Protein AF-A0A6N6QB51-F1 (afdb_monomer_lite)

Secondary structure (DSSP, 8-state):
--------------------SHHHHHHHHHHHHHHHHH-SSHHHHHHHHHHHHHHTT-S-EEEEE--S--S--SEEEEEEE-S-HHHHHHHHHHHHHHTTTS-EEEEEEE---SS--HHHHHTT-TTEEEEEESS---HHHHHHHHHHH--SSEEEEEETTEEE----HHHHHHHHHH-TT--EEEEEEEETTEEEEEEEEEEEEEEEHHHHHHHH-S-SSSSPPP--TT---SS--TTHHHHHHHHHH-GGGEEEEEEEE-SSTTEEEEESSTTT-EEEEEETTHHHHHHS-TTSEETTEEHHHHHHHHHHHHHHHHHT----PPPSS---TTS--

Radius of gyration: 21.87 Å; chains: 1; bounding box: 54×84×66 Å

Foldseek 3Di:
DDDDDDDDDPDDPPPDDDPDDPVLVVVLVVVLVVLVVPDPDPQSSVQSSLLVCLLVVSQAKDWPADQPDPDQWQEEEAEEDEDPVLLLQQALLLCCVQCVVGRYAYEYEYQAYPDDPCVVVNPNDSRYTYMYGPHGPDDLSSVSSRLSPRRHQKYKQAYSQKHFDHACPVVVVVVCVVDVLAFKEAAAQDFQVTDQRLAHDSRTIIGSSVSLCVQQNDDQQADDAPPPPPGDDDPDRSNRSNSSSSCVRPVNHYHYWYWADDQLQRKIWTAPDPDDGTGMIGLPCPVVLVVDDQCDDDPNHGSVVNVVSNVVQSVCVVVVNDDNPGDPDDPCPPPDD

Sequence (337 aa):
MMCQGQRRLVGFVALSQPRPMRFRSLVSALLRKATILVSRDPSTRYDLWRYVRCRFDLVEGTWLQKADDTRRPGFSFLVAHKDCIEFLELCIQSICRHAAGLDYEIIVVDDGSQSPDLARIAKLSPRLSLHRFDAGAGHPNALQWLYCRARAPYVVIMDQDAVLLDGHWDHFLAEFHRHPELLLIGVRDQCRLRNSPQMLHPSFILANKARCDAVLRPPFFFGAKPKAAIYRFEPEEAYYAFFCKALAHHPGSIRYLEQYQTNYGFGTVAYLDRPEQPVIYHQWYSGRVHALGDDDTIERFRVGDLRGATERFLKDQREGAVDLSPRTTAPDIRRQS

Structure (mmCIF, N/CA/C/O backbone):
data_AF-A0A6N6QB51-F1
#
_entry.id   AF-A0A6N6QB51-F1
#
loop_
_atom_site.group_PDB
_atom_site.id
_atom_site.type_symbol
_atom_site.label_atom_id
_atom_site.label_alt_id
_atom_site.label_comp_id
_atom_site.label_asym_id
_atom_site.label_entity_id
_atom_site.label_seq_id
_atom_site.pdbx_PDB_ins_code
_atom_site.Cartn_x
_atom_site.Cartn_y
_atom_site.Cartn_z
_atom_site.occupancy
_atom_site.B_iso_or_equiv
_atom_site.auth_seq_id
_atom_site.auth_comp_id
_atom_site.auth_asym_id
_atom_site.auth_atom_id
_atom_site.pdbx_PDB_model_num
ATOM 1 N N . MET A 1 1 ? -14.434 -48.235 44.701 1.00 39.19 1 MET A N 1
ATOM 2 C CA . MET A 1 1 ? -13.239 -48.775 44.025 1.00 39.19 1 MET A CA 1
ATOM 3 C C . MET A 1 1 ? -12.829 -47.758 42.968 1.00 39.19 1 MET A C 1
ATOM 5 O O . MET A 1 1 ? -13.564 -47.546 42.015 1.00 39.19 1 MET A O 1
ATOM 9 N N . MET A 1 2 ? -11.770 -47.000 43.260 1.00 31.58 2 MET A N 1
ATOM 10 C CA . MET A 1 2 ? -11.192 -45.953 42.409 1.00 31.58 2 MET A CA 1
ATOM 11 C C . MET A 1 2 ? -10.336 -46.566 41.291 1.00 31.58 2 MET A C 1
ATOM 13 O O . MET A 1 2 ? -9.643 -47.540 41.558 1.00 31.58 2 MET A O 1
ATOM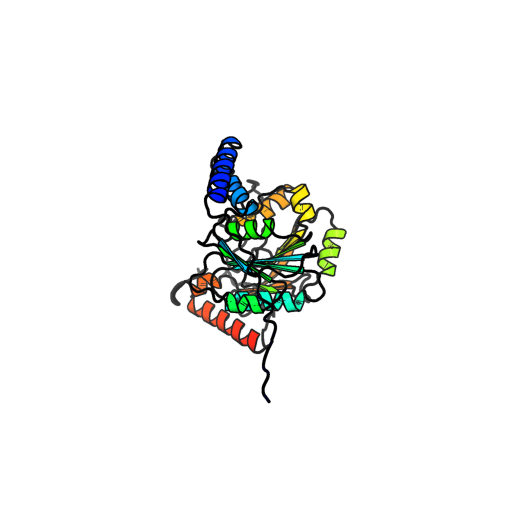 17 N N . CYS A 1 3 ? -10.334 -45.950 40.104 1.00 27.41 3 CYS A N 1
ATOM 18 C CA . CYS A 1 3 ? -9.201 -45.889 39.157 1.00 27.41 3 CYS A CA 1
ATOM 19 C C . CYS A 1 3 ? -9.590 -44.913 38.022 1.00 27.41 3 CYS A C 1
ATOM 21 O O . CYS A 1 3 ? -10.388 -45.253 37.159 1.00 27.41 3 CYS A O 1
ATOM 23 N N . GLN A 1 4 ? -9.383 -43.600 38.156 1.00 29.84 4 GLN A N 1
ATOM 24 C CA . GLN A 1 4 ? -8.205 -42.836 37.706 1.00 29.84 4 GLN A CA 1
ATOM 25 C C . GLN A 1 4 ? -7.578 -43.256 36.361 1.00 29.84 4 GLN A C 1
ATOM 27 O O . GLN A 1 4 ? -6.959 -44.306 36.260 1.00 29.84 4 GLN A O 1
ATOM 32 N N . GLY A 1 5 ? -7.602 -42.307 35.413 1.00 26.95 5 GLY A N 1
ATOM 33 C CA . GLY A 1 5 ? -6.400 -41.894 34.679 1.00 26.95 5 GLY A CA 1
ATOM 34 C C . GLY A 1 5 ? -6.255 -42.365 33.231 1.00 26.95 5 GLY A C 1
ATOM 35 O O . GLY A 1 5 ? -5.780 -43.460 32.985 1.00 26.95 5 GLY A O 1
ATOM 36 N N . GLN A 1 6 ? -6.523 -41.473 32.269 1.00 29.94 6 GLN A N 1
ATOM 37 C CA . GLN A 1 6 ? -5.478 -40.844 31.437 1.00 29.94 6 GLN A CA 1
ATOM 38 C C . GLN A 1 6 ? -6.114 -39.965 30.347 1.00 29.94 6 GLN A C 1
ATOM 40 O O . GLN A 1 6 ? -6.535 -40.426 29.289 1.00 29.94 6 GLN A O 1
ATOM 45 N N . ARG A 1 7 ? -6.136 -38.650 30.598 1.00 32.09 7 ARG A N 1
ATOM 46 C CA . ARG A 1 7 ? -6.236 -37.639 29.540 1.00 32.09 7 ARG A CA 1
ATOM 47 C C . ARG A 1 7 ? -4.896 -37.630 28.806 1.00 32.09 7 ARG A C 1
ATOM 49 O O . ARG A 1 7 ? -3.885 -37.267 29.404 1.00 32.09 7 ARG A O 1
ATOM 56 N N . ARG A 1 8 ? -4.867 -38.020 27.531 1.00 29.58 8 ARG A N 1
ATOM 57 C CA . ARG A 1 8 ? -3.704 -37.759 26.673 1.00 29.58 8 ARG A CA 1
ATOM 58 C C . ARG A 1 8 ? -3.666 -36.262 26.372 1.00 29.58 8 ARG A C 1
ATOM 60 O O . ARG A 1 8 ? -4.461 -35.770 25.577 1.00 29.58 8 ARG A O 1
ATOM 67 N N . LEU A 1 9 ? -2.751 -35.550 27.032 1.00 28.31 9 LEU A N 1
ATOM 68 C CA . LEU A 1 9 ? -2.256 -34.268 26.545 1.00 28.31 9 LEU A CA 1
ATOM 69 C C . LEU A 1 9 ? -1.673 -34.505 25.149 1.00 28.31 9 LEU A C 1
ATOM 71 O O . LEU A 1 9 ? -0.682 -35.220 25.001 1.00 28.31 9 LEU A O 1
ATOM 75 N N . VAL A 1 10 ? -2.282 -33.906 24.130 1.00 31.91 10 VAL A N 1
ATOM 76 C CA . VAL A 1 10 ? -1.622 -33.717 22.840 1.00 31.91 10 VAL A CA 1
ATOM 77 C C . VAL A 1 10 ? -0.582 -32.628 23.076 1.00 31.91 10 VAL A C 1
ATOM 79 O O . VAL A 1 10 ? -0.909 -31.451 23.203 1.00 31.91 10 VAL A O 1
ATOM 82 N N . GLY A 1 11 ? 0.664 -33.055 23.269 1.00 24.80 11 GLY A N 1
ATOM 83 C CA . GLY A 1 11 ? 1.793 -32.159 23.444 1.00 24.80 11 GLY A CA 1
ATOM 84 C C . GLY A 1 11 ? 1.964 -31.288 22.206 1.00 24.80 11 GLY A C 1
ATOM 85 O O . GLY A 1 11 ? 2.101 -31.799 21.095 1.00 24.80 11 GLY A O 1
ATOM 86 N N . PHE A 1 12 ? 1.984 -29.974 22.414 1.00 26.98 12 PHE A N 1
ATOM 87 C CA . PHE A 1 12 ? 2.598 -29.042 21.481 1.00 26.98 12 PHE A CA 1
ATOM 88 C C . PHE A 1 12 ? 4.042 -29.494 21.257 1.00 26.98 12 PHE A C 1
ATOM 90 O O . PHE A 1 12 ? 4.901 -29.328 22.124 1.00 26.98 12 PHE A O 1
ATOM 97 N N . VAL A 1 13 ? 4.320 -30.077 20.092 1.00 27.06 13 VAL A N 1
ATOM 98 C CA . VAL A 1 13 ? 5.692 -30.191 19.605 1.00 27.06 13 VAL A CA 1
ATOM 99 C C . VAL A 1 13 ? 6.095 -28.781 19.197 1.00 27.06 13 VAL A C 1
ATOM 101 O O . VAL A 1 13 ? 5.842 -28.339 18.078 1.00 27.06 13 VAL A O 1
ATOM 104 N N . ALA A 1 14 ? 6.691 -28.049 20.136 1.00 29.56 14 ALA A N 1
ATOM 105 C CA . ALA A 1 14 ? 7.518 -26.906 19.804 1.00 29.56 14 ALA A CA 1
ATOM 106 C C . ALA A 1 14 ? 8.639 -27.429 18.899 1.00 29.56 14 ALA A C 1
ATOM 108 O O . ALA A 1 14 ? 9.598 -28.043 19.367 1.00 29.56 14 ALA A O 1
ATOM 109 N N . LEU A 1 15 ? 8.487 -27.246 17.585 1.00 30.89 15 LEU A N 1
ATOM 110 C CA . LEU A 1 15 ? 9.568 -27.468 16.639 1.00 30.89 15 LEU A CA 1
ATOM 111 C C . LEU A 1 15 ? 10.680 -26.480 16.986 1.00 30.89 15 LEU A C 1
ATOM 113 O O . LEU A 1 15 ? 10.630 -25.296 16.661 1.00 30.89 15 LEU A O 1
ATOM 117 N N . SER A 1 16 ? 11.685 -26.992 17.683 1.00 35.75 16 SER A N 1
ATOM 118 C CA . SER A 1 16 ? 12.950 -26.328 17.931 1.00 35.75 16 SER A CA 1
ATOM 119 C C . SER A 1 16 ? 13.573 -25.892 16.604 1.00 35.75 16 SER A C 1
ATOM 121 O O . SER A 1 16 ? 14.015 -26.726 15.813 1.00 35.75 16 SER A O 1
ATOM 123 N N . GLN A 1 17 ? 13.666 -24.587 16.370 1.00 42.22 17 GLN A N 1
ATOM 124 C CA . GLN A 1 17 ? 14.611 -24.031 15.407 1.00 42.22 17 GLN A CA 1
ATOM 125 C C . GLN A 1 17 ? 15.452 -22.960 16.097 1.00 42.22 17 GLN A C 1
ATOM 127 O O . GLN A 1 17 ? 15.042 -21.803 16.169 1.00 42.22 17 GLN A O 1
ATOM 132 N N . PRO A 1 18 ? 16.676 -23.303 16.522 1.00 41.62 18 PRO A N 1
ATOM 133 C CA . PRO A 1 18 ? 17.746 -22.334 16.572 1.00 41.62 18 PRO A CA 1
ATOM 134 C C . PRO A 1 18 ? 18.814 -22.729 15.544 1.00 41.62 18 PRO A C 1
ATOM 136 O O . PRO A 1 18 ? 19.582 -23.666 15.744 1.00 41.62 18 PRO A O 1
A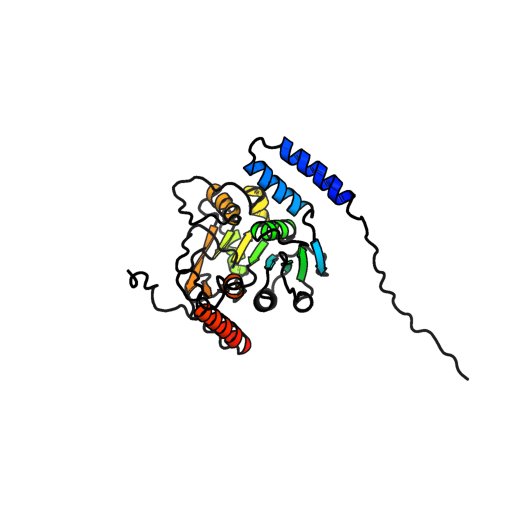TOM 139 N N . ARG A 1 19 ? 18.923 -21.972 14.447 1.00 45.16 19 ARG A N 1
ATOM 140 C CA . ARG A 1 19 ? 20.221 -21.772 13.781 1.00 45.16 19 ARG A CA 1
ATOM 141 C C . ARG A 1 19 ? 20.680 -20.354 14.128 1.00 45.16 19 ARG A C 1
ATOM 143 O O . ARG A 1 19 ? 20.243 -19.401 13.485 1.00 45.16 19 ARG A O 1
ATOM 150 N N . PRO A 1 20 ? 21.475 -20.182 15.197 1.00 51.19 20 PRO A N 1
ATOM 151 C CA . PRO A 1 20 ? 21.549 -18.919 15.914 1.00 51.19 20 PRO A CA 1
ATOM 152 C C . PRO A 1 20 ? 22.601 -18.022 15.260 1.00 51.19 20 PRO A C 1
ATOM 154 O O . PRO A 1 20 ? 23.754 -18.421 15.178 1.00 51.19 20 PRO A O 1
ATOM 157 N N . MET A 1 21 ? 22.217 -16.832 14.787 1.00 49.72 21 MET A N 1
ATOM 158 C CA . MET A 1 21 ? 23.061 -15.668 14.424 1.00 49.72 21 MET A CA 1
ATOM 159 C C . MET A 1 21 ? 24.288 -15.851 13.493 1.00 49.72 21 MET A C 1
ATOM 161 O O . MET A 1 21 ? 24.387 -15.137 12.498 1.00 49.72 21 MET A O 1
ATOM 165 N N . ARG A 1 22 ? 25.214 -16.784 13.753 1.00 54.19 22 ARG A N 1
ATOM 166 C CA . ARG A 1 22 ? 26.486 -16.992 13.032 1.00 54.19 22 ARG A CA 1
ATOM 167 C C . ARG A 1 22 ? 26.321 -17.337 11.547 1.00 54.19 22 ARG A C 1
ATOM 169 O O . ARG A 1 22 ? 27.154 -16.949 10.738 1.00 54.19 22 ARG A O 1
ATOM 176 N N . PHE A 1 23 ? 25.255 -18.046 11.166 1.00 56.03 23 PHE A N 1
ATOM 177 C CA . PHE A 1 23 ? 25.000 -18.372 9.755 1.00 56.03 23 PHE A CA 1
ATOM 178 C C . PHE A 1 23 ? 24.479 -17.158 8.974 1.00 56.03 23 PHE A C 1
ATOM 180 O O . PHE A 1 23 ? 24.976 -16.857 7.891 1.00 56.03 23 PHE A O 1
ATOM 187 N N . ARG A 1 24 ? 23.528 -16.410 9.555 1.00 63.66 24 ARG A N 1
ATOM 188 C CA . ARG A 1 24 ? 23.016 -15.161 8.970 1.00 63.66 24 ARG A CA 1
ATOM 189 C C . ARG A 1 24 ? 24.119 -14.113 8.848 1.00 63.66 24 ARG A C 1
ATOM 191 O O . ARG A 1 24 ? 24.207 -13.466 7.810 1.00 63.66 24 ARG A O 1
ATOM 198 N N . SER A 1 25 ? 24.993 -13.985 9.848 1.00 66.31 25 SER A N 1
ATOM 199 C CA . SER A 1 25 ? 26.114 -13.039 9.799 1.00 66.31 25 SER A CA 1
ATOM 200 C C . SER A 1 25 ? 27.168 -13.420 8.753 1.00 66.31 25 SER A C 1
ATOM 202 O O . SER A 1 25 ? 27.648 -12.540 8.040 1.00 66.31 25 SER A O 1
ATOM 204 N N . LEU A 1 26 ? 27.474 -14.712 8.580 1.00 66.88 26 LEU A N 1
ATOM 205 C CA . LEU A 1 26 ? 28.398 -15.187 7.544 1.00 66.88 26 LEU A CA 1
ATOM 206 C C . LEU A 1 26 ? 27.835 -14.976 6.128 1.00 66.88 26 LEU A C 1
ATOM 208 O O . LEU A 1 26 ? 28.526 -14.432 5.267 1.00 66.88 26 LEU A O 1
ATOM 212 N N . VAL A 1 27 ? 26.572 -15.352 5.895 1.00 71.12 27 VAL A N 1
ATOM 213 C CA . VAL A 1 27 ? 25.876 -15.130 4.614 1.00 71.12 27 VAL A CA 1
ATOM 214 C C . VAL A 1 27 ? 25.767 -13.634 4.315 1.00 71.12 27 VAL A C 1
ATOM 216 O O . VAL A 1 27 ? 26.070 -13.204 3.205 1.00 71.12 27 VAL A O 1
ATOM 219 N N . SER A 1 28 ? 25.429 -12.826 5.321 1.00 73.62 28 SER A N 1
ATOM 220 C CA . SER A 1 28 ? 25.412 -11.363 5.235 1.00 73.62 28 SER A CA 1
ATOM 221 C C . SER A 1 28 ? 26.779 -10.802 4.836 1.00 73.62 28 SER A C 1
ATOM 223 O O . SER A 1 28 ? 26.869 -10.031 3.881 1.00 73.62 28 SER A O 1
ATOM 225 N N . ALA A 1 29 ? 27.867 -11.242 5.476 1.00 70.75 29 ALA A N 1
ATOM 226 C CA . ALA A 1 29 ? 29.221 -10.794 5.153 1.00 70.75 29 ALA A CA 1
ATOM 227 C C . ALA A 1 29 ? 29.656 -11.185 3.729 1.00 70.75 29 ALA A C 1
ATOM 229 O O . ALA A 1 29 ? 30.234 -10.361 3.015 1.00 70.75 29 ALA A O 1
ATOM 230 N N . LEU A 1 30 ? 29.359 -12.416 3.297 1.00 72.62 30 LEU A N 1
ATOM 231 C CA . LEU A 1 30 ? 29.666 -12.899 1.947 1.00 72.62 30 LEU A CA 1
ATOM 232 C C . LEU A 1 30 ? 28.884 -12.128 0.880 1.00 72.62 30 LEU A C 1
ATOM 234 O O . LEU A 1 30 ? 29.471 -11.645 -0.088 1.00 72.62 30 LEU A O 1
ATOM 238 N N . LEU A 1 31 ? 27.579 -11.944 1.081 1.00 75.31 31 LEU A N 1
ATOM 239 C CA . LEU A 1 31 ? 26.732 -11.221 0.137 1.00 75.31 31 LEU A CA 1
ATOM 240 C C . LEU A 1 31 ? 27.051 -9.720 0.103 1.00 75.31 31 LEU A C 1
ATOM 242 O O . LEU A 1 31 ? 26.999 -9.106 -0.964 1.00 75.31 31 LEU A O 1
ATOM 246 N N . ARG A 1 32 ? 27.463 -9.126 1.231 1.00 71.19 32 ARG A N 1
ATOM 247 C CA . ARG A 1 32 ? 27.949 -7.739 1.273 1.00 71.19 32 ARG A CA 1
ATOM 248 C C . ARG A 1 32 ? 29.226 -7.580 0.454 1.00 71.19 32 ARG A C 1
ATOM 250 O O . ARG A 1 32 ? 29.324 -6.645 -0.338 1.00 71.19 32 ARG A O 1
ATOM 257 N N . LYS A 1 33 ? 30.176 -8.515 0.587 1.00 66.81 33 LYS A N 1
ATOM 258 C CA . LYS A 1 33 ? 31.393 -8.547 -0.242 1.00 66.81 33 LYS A CA 1
ATOM 259 C C . LYS A 1 33 ? 31.058 -8.708 -1.727 1.00 66.81 33 LYS A C 1
ATOM 261 O O . LYS A 1 33 ? 31.572 -7.943 -2.535 1.00 66.81 33 LYS A O 1
ATOM 266 N N . ALA A 1 34 ? 30.155 -9.624 -2.081 1.00 66.62 34 ALA A N 1
ATOM 267 C CA . ALA A 1 34 ? 29.705 -9.801 -3.464 1.00 66.62 34 ALA A CA 1
ATOM 268 C C . ALA A 1 34 ? 29.069 -8.518 -4.032 1.00 66.62 34 ALA A C 1
ATOM 270 O O . ALA A 1 34 ? 29.383 -8.110 -5.144 1.00 66.62 34 ALA A O 1
ATOM 271 N N . THR A 1 35 ? 28.253 -7.820 -3.240 1.00 68.62 35 THR A N 1
ATOM 272 C CA . THR A 1 35 ? 27.619 -6.552 -3.640 1.00 68.62 35 THR A CA 1
ATOM 273 C C . THR A 1 35 ? 28.648 -5.461 -3.962 1.00 68.62 35 THR A C 1
ATOM 275 O O . THR A 1 35 ? 28.497 -4.732 -4.942 1.00 68.62 35 THR A O 1
ATOM 278 N N . ILE A 1 36 ? 29.724 -5.368 -3.171 1.00 63.59 36 ILE A N 1
ATOM 279 C CA . ILE A 1 36 ? 30.826 -4.417 -3.400 1.00 63.59 36 ILE A CA 1
ATOM 280 C C . ILE A 1 36 ? 31.561 -4.720 -4.714 1.00 63.59 36 ILE A C 1
ATOM 282 O O . ILE A 1 36 ? 31.977 -3.790 -5.405 1.00 63.59 36 ILE A O 1
ATOM 286 N N . LEU A 1 37 ? 31.705 -6.002 -5.064 1.00 60.75 37 LEU A N 1
ATOM 287 C CA . LEU A 1 37 ? 32.401 -6.446 -6.275 1.00 60.75 37 LEU A CA 1
ATOM 288 C C . LEU A 1 37 ? 31.591 -6.201 -7.562 1.00 60.75 37 LEU A C 1
ATOM 290 O O . LEU A 1 37 ? 32.188 -6.009 -8.617 1.00 60.75 37 LEU A O 1
ATOM 294 N N . VAL A 1 38 ? 30.255 -6.183 -7.485 1.00 65.00 38 VAL A N 1
ATOM 295 C CA . VAL A 1 38 ? 29.357 -6.137 -8.661 1.00 65.00 38 VAL A CA 1
ATOM 296 C C . VAL A 1 38 ? 29.145 -4.726 -9.233 1.00 65.00 38 VAL A C 1
ATOM 298 O O . VAL A 1 38 ? 28.847 -4.592 -10.416 1.00 65.00 38 VAL A O 1
ATOM 301 N N . SER A 1 39 ? 29.322 -3.659 -8.450 1.00 67.50 39 SER A N 1
ATOM 302 C CA . SER A 1 39 ? 29.214 -2.277 -8.951 1.00 67.50 39 SER A CA 1
ATOM 303 C C . SER A 1 39 ? 30.385 -1.426 -8.474 1.00 67.50 39 SER A C 1
ATOM 305 O O . SER A 1 39 ? 30.924 -1.677 -7.402 1.00 67.50 39 SER A O 1
ATOM 307 N N . ARG A 1 40 ? 30.800 -0.417 -9.252 1.00 67.06 40 ARG A N 1
ATOM 308 C CA . ARG A 1 40 ? 31.787 0.598 -8.827 1.00 67.06 40 ARG A CA 1
ATOM 309 C C . ARG A 1 40 ? 31.138 1.862 -8.258 1.00 67.06 40 ARG A C 1
ATOM 311 O O . ARG A 1 40 ? 31.803 2.588 -7.527 1.00 67.06 40 ARG A O 1
ATOM 318 N N . ASP A 1 41 ? 29.854 2.077 -8.537 1.00 74.75 41 ASP A N 1
ATOM 319 C CA . ASP A 1 41 ? 29.091 3.232 -8.066 1.00 74.75 41 ASP A CA 1
ATOM 320 C C . ASP A 1 41 ? 28.561 3.015 -6.627 1.00 74.75 41 ASP A C 1
ATOM 322 O O . ASP A 1 41 ? 27.865 2.021 -6.377 1.00 74.75 41 ASP A O 1
ATOM 326 N N . PRO A 1 42 ? 28.861 3.911 -5.665 1.00 72.06 42 PRO A N 1
ATOM 327 C CA . PRO A 1 42 ? 28.426 3.771 -4.275 1.00 72.06 42 PRO A CA 1
ATOM 328 C C . PRO A 1 42 ? 26.906 3.703 -4.082 1.00 72.06 42 PRO A C 1
ATOM 330 O O . PRO A 1 42 ? 26.448 2.926 -3.242 1.00 72.06 42 PRO A O 1
ATOM 333 N N . SER A 1 43 ? 26.127 4.467 -4.855 1.00 71.75 43 SER A N 1
ATOM 334 C CA . SER A 1 43 ? 24.663 4.501 -4.709 1.00 71.75 43 SER A CA 1
ATOM 335 C C . SER A 1 43 ? 24.031 3.173 -5.135 1.00 71.75 43 SER A C 1
ATOM 337 O O . SER A 1 43 ? 23.291 2.543 -4.379 1.00 71.75 43 SER A O 1
ATOM 339 N N . THR A 1 44 ? 24.474 2.647 -6.277 1.00 76.56 44 THR A N 1
ATOM 340 C CA . THR A 1 44 ? 24.062 1.344 -6.802 1.00 76.56 44 THR A CA 1
ATOM 341 C C . THR A 1 44 ? 24.440 0.203 -5.852 1.00 76.56 44 THR A C 1
ATOM 343 O O . THR A 1 44 ? 23.656 -0.726 -5.651 1.00 76.56 44 THR A O 1
ATOM 346 N N . ARG A 1 45 ? 25.629 0.257 -5.227 1.00 78.19 45 ARG A N 1
ATOM 347 C CA . ARG A 1 45 ? 26.042 -0.729 -4.206 1.00 78.19 45 ARG A CA 1
ATOM 348 C C . ARG A 1 45 ? 25.109 -0.726 -3.001 1.00 78.19 45 ARG A C 1
ATOM 350 O O . ARG A 1 45 ? 24.783 -1.792 -2.481 1.00 78.19 45 ARG A O 1
ATOM 357 N N . TYR A 1 46 ? 24.719 0.457 -2.537 1.00 77.56 46 TYR A N 1
ATOM 358 C CA . TYR A 1 46 ? 23.857 0.606 -1.371 1.00 77.56 46 TYR A CA 1
ATOM 359 C C . TYR A 1 46 ? 22.462 0.021 -1.624 1.00 77.56 46 TYR A C 1
ATOM 361 O O . TYR A 1 46 ? 21.978 -0.784 -0.826 1.00 77.56 46 TYR A O 1
ATOM 369 N N . ASP A 1 47 ? 21.863 0.332 -2.772 1.00 80.69 47 ASP A N 1
ATOM 370 C CA . ASP A 1 47 ? 20.546 -0.189 -3.148 1.00 80.69 47 ASP A CA 1
ATOM 371 C C . ASP A 1 47 ? 20.561 -1.703 -3.383 1.00 80.69 47 ASP A C 1
ATOM 373 O O . ASP A 1 47 ? 19.670 -2.419 -2.915 1.00 80.69 47 ASP A O 1
ATOM 377 N N . LEU A 1 48 ? 21.612 -2.222 -4.029 1.00 81.19 48 LEU A N 1
ATOM 378 C CA . LEU A 1 48 ? 21.795 -3.663 -4.198 1.00 81.19 48 LEU A CA 1
ATOM 379 C C . LEU A 1 48 ? 21.956 -4.364 -2.841 1.00 81.19 48 LEU A C 1
ATOM 381 O O . LEU A 1 48 ? 21.380 -5.429 -2.625 1.00 81.19 48 LEU A O 1
ATOM 385 N N . TRP A 1 49 ? 22.673 -3.753 -1.895 1.00 82.38 49 TRP A N 1
ATOM 386 C CA . TRP A 1 49 ? 22.828 -4.305 -0.550 1.00 82.38 49 TRP A CA 1
ATOM 387 C C . TRP A 1 49 ? 21.491 -4.374 0.195 1.00 82.38 49 TRP A C 1
ATOM 389 O O . TRP A 1 49 ? 21.154 -5.412 0.768 1.00 82.38 49 TRP A O 1
ATOM 399 N N . ARG A 1 50 ? 20.691 -3.302 0.151 1.00 81.81 50 ARG A N 1
ATOM 400 C CA . ARG A 1 50 ? 19.340 -3.283 0.738 1.00 81.81 50 ARG A CA 1
ATOM 401 C C . ARG A 1 50 ? 18.448 -4.352 0.124 1.00 81.81 50 ARG A C 1
ATOM 403 O O . ARG A 1 50 ? 17.782 -5.093 0.849 1.00 81.81 50 ARG A O 1
ATOM 410 N N . TYR A 1 51 ? 18.484 -4.476 -1.200 1.00 83.44 51 TYR A N 1
ATOM 411 C CA . TYR A 1 51 ? 17.735 -5.494 -1.926 1.00 83.44 51 TYR A CA 1
ATOM 412 C C . TYR A 1 51 ? 18.105 -6.910 -1.486 1.00 83.44 51 TYR A C 1
ATOM 414 O O . TYR A 1 51 ? 17.229 -7.704 -1.143 1.00 83.44 51 TYR A O 1
ATOM 422 N N . VAL A 1 52 ? 19.403 -7.212 -1.437 1.00 84.62 52 VAL A N 1
ATOM 423 C CA . VAL A 1 52 ? 19.928 -8.500 -0.976 1.00 84.62 52 VAL A CA 1
ATOM 424 C C . VAL A 1 52 ? 19.465 -8.793 0.450 1.00 84.62 52 VAL A C 1
ATOM 426 O O . VAL A 1 52 ? 18.960 -9.886 0.709 1.00 84.62 52 VAL A O 1
ATOM 429 N N . ARG A 1 53 ? 19.553 -7.820 1.367 1.00 83.81 53 ARG A N 1
ATOM 430 C CA . ARG A 1 53 ? 19.071 -8.007 2.744 1.00 83.81 53 ARG A CA 1
ATOM 431 C C . ARG A 1 53 ? 17.590 -8.367 2.797 1.00 83.81 53 ARG A C 1
ATOM 433 O O . ARG A 1 53 ? 17.219 -9.307 3.497 1.00 83.81 53 ARG A O 1
ATOM 440 N N . CYS A 1 54 ? 16.762 -7.657 2.032 1.00 85.38 54 CYS A N 1
ATOM 441 C CA . CYS A 1 54 ? 15.326 -7.914 1.954 1.00 85.38 54 CYS A CA 1
ATOM 442 C C . CYS A 1 54 ? 15.030 -9.298 1.358 1.00 85.38 54 CYS A C 1
ATOM 444 O O . CYS A 1 54 ? 14.192 -10.032 1.885 1.00 85.38 54 CYS A O 1
ATOM 446 N N . ARG A 1 55 ? 15.735 -9.675 0.283 1.00 83.81 55 ARG A N 1
ATOM 447 C CA . ARG A 1 55 ? 15.535 -10.937 -0.444 1.00 83.81 55 ARG A CA 1
ATOM 448 C C . ARG A 1 55 ? 15.960 -12.172 0.349 1.00 83.81 55 ARG A C 1
ATOM 450 O O . ARG A 1 55 ? 15.296 -13.195 0.247 1.00 83.81 55 ARG A O 1
ATOM 457 N N . PHE A 1 56 ? 17.031 -12.082 1.133 1.00 81.31 56 PHE A N 1
ATOM 458 C CA . PHE A 1 56 ? 17.580 -13.212 1.895 1.00 81.31 56 PHE A CA 1
ATOM 459 C C . PHE A 1 56 ? 17.203 -13.206 3.382 1.00 81.31 56 PHE A C 1
ATOM 461 O O . PHE A 1 56 ? 17.807 -13.936 4.164 1.00 81.31 56 PHE A O 1
ATOM 468 N N . ASP A 1 57 ? 16.219 -12.392 3.780 1.00 77.25 57 ASP A N 1
ATOM 469 C CA . ASP A 1 57 ? 15.760 -12.302 5.176 1.00 77.25 57 ASP A CA 1
ATOM 470 C C . ASP A 1 57 ? 16.904 -12.001 6.162 1.00 77.25 57 ASP A C 1
ATOM 472 O O . ASP A 1 57 ? 17.020 -12.589 7.237 1.00 77.25 57 ASP A O 1
ATOM 476 N N . LEU A 1 58 ? 17.791 -11.092 5.744 1.00 75.75 58 LEU A N 1
ATOM 477 C CA . LEU A 1 58 ? 18.893 -10.561 6.554 1.00 75.75 58 LEU A CA 1
ATOM 478 C C . LEU A 1 58 ? 18.519 -9.218 7.200 1.00 75.75 58 LEU A C 1
ATOM 480 O O . LEU A 1 58 ? 19.389 -8.462 7.647 1.00 75.75 58 LEU A O 1
ATOM 484 N N . VAL A 1 59 ? 17.233 -8.872 7.167 1.00 77.12 59 VAL A N 1
ATOM 485 C CA . VAL A 1 59 ? 16.682 -7.844 8.043 1.00 77.12 59 VAL A CA 1
ATOM 486 C C . VAL A 1 59 ? 16.441 -8.527 9.385 1.00 77.12 59 VAL A C 1
ATOM 488 O O . VAL A 1 59 ? 15.851 -9.604 9.432 1.00 77.12 59 VAL A O 1
ATOM 491 N N . GLU A 1 60 ? 17.008 -7.959 10.443 1.00 79.56 60 GLU A N 1
ATOM 492 C CA . GLU A 1 60 ? 16.853 -8.472 11.803 1.00 79.56 60 GLU A CA 1
ATOM 493 C C . GLU A 1 60 ? 15.391 -8.289 12.213 1.00 79.56 60 GLU A C 1
ATOM 495 O O . GLU A 1 60 ? 14.824 -7.213 12.015 1.00 79.56 60 GLU A O 1
ATOM 500 N N . GLY A 1 61 ? 14.756 -9.368 12.660 1.00 81.56 61 GLY A N 1
ATOM 501 C CA . GLY A 1 61 ? 13.317 -9.418 12.856 1.00 81.56 61 GLY A CA 1
ATOM 502 C C . GLY A 1 61 ? 12.783 -10.820 13.118 1.00 81.56 61 GLY A C 1
ATOM 503 O O . GLY A 1 61 ? 13.458 -11.840 12.910 1.00 81.56 61 GLY A O 1
ATOM 504 N N . THR A 1 62 ? 11.526 -10.874 13.551 1.00 85.56 62 THR A N 1
ATOM 505 C CA . THR A 1 62 ? 10.832 -12.100 13.955 1.00 85.56 62 THR A CA 1
ATOM 506 C C . THR A 1 62 ? 9.449 -12.202 13.318 1.00 85.56 62 THR A C 1
ATOM 508 O O . THR A 1 62 ? 8.729 -11.221 13.144 1.00 85.56 62 THR A O 1
ATOM 511 N N . TRP A 1 63 ? 9.073 -13.421 12.924 1.00 82.94 63 TRP A N 1
ATOM 512 C CA . TRP A 1 63 ? 7.698 -13.726 12.532 1.00 82.94 63 TRP A CA 1
ATOM 513 C C . TRP A 1 63 ? 6.873 -13.948 13.795 1.00 82.94 63 TRP A C 1
ATOM 515 O O . TRP A 1 63 ? 7.199 -14.830 14.585 1.00 82.94 63 TRP A O 1
ATOM 525 N N . LEU A 1 64 ? 5.815 -13.160 13.956 1.00 85.75 64 LEU A N 1
ATOM 526 C CA . LEU A 1 64 ? 4.875 -13.262 15.073 1.00 85.75 64 LEU A CA 1
ATOM 527 C C . LEU A 1 64 ? 3.731 -14.222 14.740 1.00 85.75 64 LEU A C 1
ATOM 529 O O . LEU A 1 64 ? 3.252 -14.949 15.602 1.00 85.75 64 LEU A O 1
ATOM 533 N N . GLN A 1 65 ? 3.336 -14.251 13.468 1.00 87.69 65 GLN A N 1
ATOM 534 C CA . GLN A 1 65 ? 2.351 -15.174 12.924 1.00 87.69 65 GLN A CA 1
ATOM 535 C C . GLN A 1 65 ? 2.714 -15.496 11.479 1.00 87.69 65 GLN A C 1
ATOM 537 O O . GLN A 1 65 ? 3.163 -14.626 10.729 1.00 87.69 65 GLN A O 1
ATOM 542 N N . LYS A 1 66 ? 2.498 -16.744 11.078 1.00 85.69 66 LYS A N 1
ATOM 543 C CA . LYS A 1 66 ? 2.492 -17.145 9.673 1.00 85.69 66 LYS A CA 1
ATOM 544 C C . LYS A 1 66 ? 1.096 -17.642 9.344 1.00 85.69 66 LYS A C 1
ATOM 546 O O . LYS A 1 66 ? 0.503 -18.328 10.168 1.00 85.69 66 LYS A O 1
ATOM 551 N N . ALA A 1 67 ? 0.596 -17.279 8.171 1.00 82.12 67 ALA A N 1
ATOM 552 C CA . ALA A 1 67 ? -0.670 -17.805 7.690 1.00 82.12 67 ALA A CA 1
ATOM 553 C C . ALA A 1 67 ? -0.586 -19.333 7.528 1.00 82.12 67 ALA A C 1
ATOM 555 O O . ALA A 1 67 ? 0.446 -19.854 7.097 1.00 82.12 67 ALA A O 1
ATOM 556 N N . ASP A 1 68 ? -1.684 -20.028 7.822 1.00 73.19 68 ASP A N 1
ATOM 557 C CA . ASP A 1 68 ? -1.757 -21.497 7.769 1.00 73.19 68 ASP A CA 1
ATOM 558 C C . ASP A 1 68 ? -1.882 -22.064 6.334 1.00 73.19 68 ASP A C 1
ATOM 560 O O . ASP A 1 68 ? -1.904 -23.281 6.148 1.00 73.19 68 ASP A O 1
ATOM 564 N N . ASP A 1 69 ? -1.939 -21.216 5.294 1.00 72.38 69 ASP A N 1
ATOM 565 C CA . ASP A 1 69 ? -2.161 -21.663 3.909 1.00 72.38 69 ASP A CA 1
ATOM 566 C C . ASP A 1 69 ? -0.864 -21.892 3.108 1.00 72.38 69 ASP A C 1
ATOM 568 O O . ASP A 1 69 ? -0.074 -20.981 2.816 1.00 72.38 69 ASP A O 1
ATOM 572 N N . THR A 1 70 ? -0.682 -23.144 2.687 1.00 69.69 70 THR A N 1
ATOM 573 C CA . THR A 1 70 ? 0.435 -23.600 1.849 1.00 69.69 70 THR A CA 1
ATOM 574 C C . THR A 1 70 ? 0.192 -23.410 0.351 1.00 69.69 70 THR A C 1
ATOM 576 O O . THR A 1 70 ? 1.152 -23.466 -0.423 1.00 69.69 70 THR A O 1
ATOM 579 N N . ARG A 1 71 ? -1.050 -23.146 -0.080 1.00 83.75 71 ARG A N 1
ATOM 580 C CA . ARG A 1 71 ? -1.372 -22.875 -1.486 1.00 83.75 71 ARG A CA 1
ATOM 581 C C . ARG A 1 71 ? -0.829 -21.520 -1.918 1.00 83.75 71 ARG A C 1
ATOM 583 O O . ARG A 1 71 ? -0.557 -20.634 -1.108 1.00 83.75 71 ARG A O 1
ATOM 590 N N . ARG A 1 72 ? -0.624 -21.381 -3.229 1.00 87.31 72 ARG A N 1
ATOM 591 C CA . ARG A 1 72 ? -0.184 -20.126 -3.835 1.00 87.31 72 ARG A CA 1
ATOM 592 C C . ARG A 1 72 ? -1.415 -19.240 -4.070 1.00 87.31 72 ARG A C 1
ATOM 594 O O . ARG A 1 72 ? -2.211 -19.611 -4.927 1.00 87.31 72 ARG A O 1
ATOM 601 N N . PRO A 1 73 ? -1.553 -18.104 -3.364 1.00 94.06 73 PRO A N 1
ATOM 602 C CA . PRO A 1 73 ? -2.722 -17.243 -3.499 1.00 94.06 73 PRO A CA 1
ATOM 603 C C . PRO A 1 73 ? -2.740 -16.520 -4.850 1.00 94.06 73 PRO A C 1
ATOM 605 O O . PRO A 1 73 ? -1.697 -16.338 -5.488 1.00 94.06 73 PRO A O 1
ATOM 608 N N . GLY A 1 74 ? -3.923 -16.063 -5.263 1.00 95.94 74 GLY A N 1
ATOM 609 C CA . GLY A 1 74 ? -4.102 -15.193 -6.427 1.00 95.94 74 GLY A CA 1
ATOM 610 C C . GLY A 1 74 ? -3.642 -13.756 -6.171 1.00 95.94 74 GLY A C 1
ATOM 611 O O . GLY A 1 74 ? -3.101 -13.125 -7.080 1.00 95.94 74 GLY A O 1
ATOM 612 N N . PHE A 1 75 ? -3.784 -13.275 -4.930 1.00 97.62 75 PHE A N 1
ATOM 613 C CA . PHE A 1 75 ? -3.411 -11.921 -4.504 1.00 97.62 75 PHE A CA 1
ATOM 614 C C . PHE A 1 75 ? -2.582 -11.919 -3.210 1.00 97.62 75 PHE A C 1
ATOM 616 O O . PHE A 1 75 ? -2.858 -12.680 -2.284 1.00 97.62 75 PHE A O 1
ATOM 623 N N . SER A 1 76 ? -1.586 -11.037 -3.113 1.00 98.19 76 SER A N 1
ATOM 624 C CA . SER A 1 76 ? -0.886 -10.746 -1.852 1.00 98.19 76 SER A CA 1
ATOM 625 C C . SER A 1 76 ? -1.099 -9.283 -1.479 1.00 98.19 76 SER A C 1
ATOM 627 O O . SER A 1 76 ? -0.632 -8.396 -2.194 1.00 98.19 76 SER A O 1
ATOM 629 N N . PHE A 1 77 ? -1.762 -9.031 -0.354 1.00 98.19 77 PHE A N 1
ATOM 630 C CA . PHE A 1 77 ? -1.882 -7.697 0.233 1.00 98.19 77 PHE A CA 1
ATOM 631 C C . PHE A 1 77 ? -0.658 -7.410 1.099 1.00 98.19 77 PHE A C 1
ATOM 633 O O . PHE A 1 77 ? -0.318 -8.203 1.977 1.00 98.19 77 PHE A O 1
ATOM 640 N N . LEU A 1 78 ? 0.024 -6.303 0.827 1.00 98.56 78 LEU A N 1
ATOM 641 C CA . LEU A 1 78 ? 1.311 -5.937 1.405 1.00 98.56 78 LEU A CA 1
ATOM 642 C C . LEU A 1 78 ? 1.158 -4.627 2.172 1.00 98.56 78 LEU A C 1
ATOM 644 O O . LEU A 1 78 ? 0.936 -3.588 1.553 1.00 98.56 78 LEU A O 1
ATOM 648 N N . VAL A 1 79 ? 1.310 -4.682 3.495 1.00 98.25 79 VAL A N 1
ATOM 649 C CA . VAL A 1 79 ? 1.126 -3.517 4.370 1.00 98.25 79 VAL A CA 1
ATOM 650 C C . VAL A 1 79 ? 2.370 -3.294 5.222 1.00 98.25 79 VAL A C 1
ATOM 652 O O . VAL A 1 79 ? 2.762 -4.146 6.025 1.00 98.25 79 VAL A O 1
ATOM 655 N N . ALA A 1 80 ? 3.014 -2.144 5.039 1.00 96.56 80 ALA A N 1
ATOM 656 C CA . ALA A 1 80 ? 4.053 -1.675 5.946 1.00 96.56 80 ALA A CA 1
ATOM 657 C C . ALA A 1 80 ? 3.386 -0.939 7.113 1.00 96.56 80 ALA A C 1
ATOM 659 O O . ALA A 1 80 ? 2.567 -0.048 6.899 1.00 96.56 80 ALA A O 1
ATOM 660 N N . HIS A 1 81 ? 3.728 -1.323 8.339 1.00 95.31 81 HIS A N 1
ATOM 661 C CA . HIS A 1 81 ? 3.149 -0.769 9.555 1.00 95.31 81 HIS A CA 1
ATOM 662 C C . HIS A 1 81 ? 4.206 -0.042 10.376 1.00 95.31 81 HIS A C 1
ATOM 664 O O . HIS A 1 81 ? 5.321 -0.538 10.537 1.00 95.31 81 HIS A O 1
ATOM 670 N N . LYS A 1 82 ? 3.842 1.120 10.916 1.00 92.44 82 LYS A N 1
ATOM 671 C CA . LYS A 1 82 ? 4.614 1.811 11.944 1.00 92.44 82 LYS A CA 1
ATOM 672 C C . LYS A 1 82 ? 3.694 2.701 12.772 1.00 92.44 82 LYS A C 1
ATOM 674 O O . LYS A 1 82 ? 3.176 3.693 12.260 1.00 92.44 82 LYS A O 1
ATOM 679 N N . ASP A 1 83 ? 3.552 2.358 14.044 1.00 89.38 83 ASP A N 1
ATOM 680 C CA . ASP A 1 83 ? 2.681 2.994 15.029 1.00 89.38 83 ASP A CA 1
ATOM 681 C C . ASP A 1 83 ? 1.208 3.070 14.548 1.00 89.38 83 ASP A C 1
ATOM 683 O O . ASP A 1 83 ? 0.848 2.489 13.526 1.00 89.38 83 ASP A O 1
ATOM 687 N N . CYS A 1 84 ? 0.321 3.748 15.289 1.00 87.69 84 CYS A N 1
ATOM 688 C CA . CYS A 1 84 ? -1.098 3.938 14.917 1.00 87.69 84 CYS A CA 1
ATOM 689 C C . CYS A 1 84 ? -1.859 2.626 14.623 1.00 87.69 84 CYS A C 1
ATOM 691 O O . CYS A 1 84 ? -2.376 2.397 13.526 1.00 87.69 84 CYS A O 1
ATOM 693 N N . ILE A 1 85 ? -1.925 1.745 15.621 1.00 91.31 85 ILE A N 1
ATOM 694 C CA . ILE A 1 85 ? -2.472 0.387 15.495 1.00 91.31 85 ILE A CA 1
ATOM 695 C C . ILE A 1 85 ? -3.953 0.350 15.071 1.00 91.31 85 ILE A C 1
ATOM 697 O O . ILE A 1 85 ? -4.392 -0.602 14.429 1.00 91.31 85 ILE A O 1
ATOM 701 N N . GLU A 1 86 ? -4.717 1.398 15.384 1.00 91.75 86 GLU A N 1
ATOM 702 C CA . GLU A 1 86 ? -6.122 1.568 15.004 1.00 91.75 86 GLU A CA 1
ATOM 703 C C . GLU A 1 86 ? -6.297 1.594 13.485 1.00 91.75 86 GLU A C 1
ATOM 705 O O . GLU A 1 86 ? -7.229 0.988 12.958 1.00 91.75 86 GLU A O 1
ATOM 710 N N . PHE A 1 87 ? -5.383 2.259 12.774 1.00 94.00 87 PHE A N 1
ATOM 711 C CA . PHE A 1 87 ? -5.416 2.310 11.317 1.00 94.00 87 PHE A CA 1
ATOM 712 C C . PHE A 1 87 ? -5.078 0.958 10.707 1.00 94.00 87 PHE A C 1
ATOM 714 O O . PHE A 1 87 ? -5.824 0.484 9.852 1.00 94.00 87 PHE A O 1
ATOM 721 N N . LEU A 1 88 ? -4.035 0.289 11.211 1.00 95.75 88 LEU A N 1
ATOM 722 C CA . LEU A 1 88 ? -3.693 -1.051 10.739 1.00 95.75 88 LEU A CA 1
ATOM 723 C C . LEU A 1 88 ? -4.870 -2.020 10.917 1.00 95.75 88 LEU A C 1
ATOM 725 O O . LEU A 1 88 ? -5.177 -2.785 10.006 1.00 95.75 88 LEU A O 1
ATOM 729 N N . GLU A 1 89 ? -5.553 -1.978 12.061 1.00 95.75 89 GLU A N 1
ATOM 730 C CA . GLU A 1 89 ? -6.739 -2.802 12.291 1.00 95.75 89 GLU A CA 1
ATOM 731 C C . GLU A 1 89 ? -7.839 -2.534 11.257 1.00 95.75 89 GLU A C 1
ATOM 733 O O . GLU A 1 89 ? -8.343 -3.485 10.655 1.00 95.75 89 GLU A O 1
ATOM 738 N N . LEU A 1 90 ? -8.164 -1.263 10.994 1.00 95.88 90 LEU A N 1
ATOM 739 C CA . LEU A 1 90 ? -9.147 -0.889 9.973 1.00 95.88 90 LEU A CA 1
ATOM 740 C C . LEU A 1 90 ? -8.723 -1.342 8.571 1.00 95.88 90 LEU A C 1
ATOM 742 O O . LEU A 1 90 ? -9.545 -1.884 7.831 1.00 95.88 90 LEU A O 1
ATOM 746 N N . CYS A 1 91 ? -7.447 -1.177 8.219 1.00 97.69 91 CYS A N 1
ATOM 747 C CA . CYS A 1 91 ? -6.886 -1.626 6.948 1.00 97.69 91 CYS A CA 1
ATOM 748 C C . CYS A 1 91 ? -7.065 -3.143 6.781 1.00 97.69 91 CYS A C 1
ATOM 750 O O . CYS A 1 91 ? -7.686 -3.590 5.812 1.00 97.69 91 CYS A O 1
ATOM 752 N N . ILE A 1 92 ? -6.650 -3.948 7.765 1.00 97.75 92 ILE A N 1
ATOM 753 C CA . ILE A 1 92 ? -6.782 -5.413 7.701 1.00 97.75 92 ILE A CA 1
ATOM 754 C C . ILE A 1 92 ? -8.248 -5.859 7.672 1.00 97.75 92 ILE A C 1
ATOM 756 O O . ILE A 1 92 ? -8.599 -6.749 6.891 1.00 97.75 92 ILE A O 1
ATOM 760 N N . GLN A 1 93 ? -9.120 -5.241 8.474 1.00 96.94 93 GLN A N 1
ATOM 761 C CA . GLN A 1 93 ? -10.557 -5.528 8.455 1.00 96.94 93 GLN A CA 1
ATOM 762 C C . GLN A 1 93 ? -11.179 -5.210 7.089 1.00 96.94 93 GLN A C 1
ATOM 764 O O . GLN A 1 93 ? -11.983 -5.996 6.584 1.00 96.94 93 GLN A O 1
ATOM 769 N N . SER A 1 94 ? -10.776 -4.100 6.464 1.00 97.44 94 SER A N 1
ATOM 770 C CA . SER A 1 94 ? -11.253 -3.706 5.136 1.00 97.44 94 SER A CA 1
ATOM 771 C C . SER A 1 94 ? -10.820 -4.694 4.050 1.00 97.44 94 SER A C 1
ATOM 773 O O . SER A 1 94 ? -11.649 -5.115 3.244 1.00 97.44 94 SER A O 1
ATOM 775 N N . ILE A 1 95 ? -9.570 -5.174 4.095 1.00 97.56 95 ILE A N 1
ATOM 776 C CA . ILE A 1 95 ? -9.084 -6.231 3.199 1.00 97.56 95 ILE A CA 1
ATOM 777 C C . ILE A 1 95 ? -9.913 -7.500 3.398 1.00 97.56 95 ILE A C 1
ATOM 779 O O . ILE A 1 95 ? -10.414 -8.064 2.431 1.00 97.56 95 ILE A O 1
ATOM 783 N N . CYS A 1 96 ? -10.121 -7.933 4.645 1.00 96.25 96 CYS A N 1
ATOM 784 C CA . CYS A 1 96 ? -10.903 -9.139 4.926 1.00 96.25 96 CYS A CA 1
ATOM 785 C C . CYS A 1 96 ? -12.344 -9.045 4.414 1.00 96.25 96 CYS A C 1
ATOM 787 O O . CYS A 1 96 ? -12.891 -10.040 3.945 1.00 96.25 96 CYS A O 1
ATOM 789 N N . ARG A 1 97 ? -12.948 -7.855 4.480 1.00 95.44 97 ARG A N 1
ATOM 790 C CA . ARG A 1 97 ? -14.307 -7.610 3.994 1.00 95.44 97 ARG A CA 1
ATOM 791 C C . ARG A 1 97 ? -14.378 -7.604 2.467 1.00 95.44 97 ARG A C 1
ATOM 793 O O . ARG A 1 97 ? -15.206 -8.307 1.898 1.00 95.44 97 ARG A O 1
ATOM 800 N N . HIS A 1 98 ? -13.512 -6.838 1.811 1.00 96.00 98 HIS A N 1
ATOM 801 C CA . HIS A 1 98 ? -13.636 -6.533 0.381 1.00 96.00 98 HIS A CA 1
ATOM 802 C C . HIS A 1 98 ? -12.801 -7.446 -0.529 1.00 96.00 98 HIS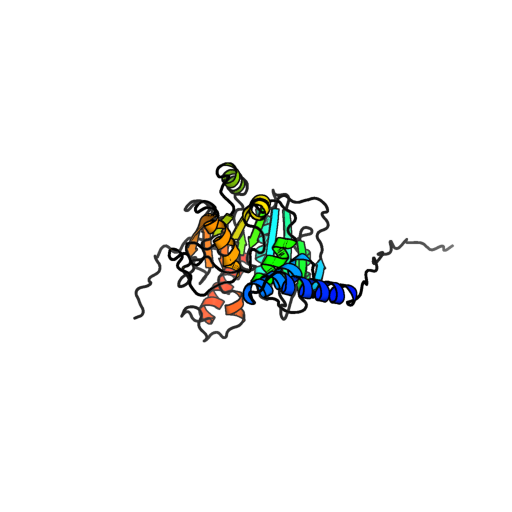 A C 1
ATOM 804 O O . HIS A 1 98 ? -12.967 -7.428 -1.747 1.00 96.00 98 HIS A O 1
ATOM 810 N N . ALA A 1 99 ? -11.950 -8.305 0.039 1.00 94.88 99 ALA A N 1
ATOM 811 C CA . ALA A 1 99 ? -11.249 -9.372 -0.678 1.00 94.88 99 ALA A CA 1
ATOM 812 C C . ALA A 1 99 ? -11.829 -10.772 -0.404 1.00 94.88 99 ALA A C 1
ATOM 814 O O . ALA A 1 99 ? -11.249 -11.760 -0.847 1.00 94.88 99 ALA A O 1
ATOM 815 N N . ALA A 1 100 ? -12.963 -10.896 0.299 1.00 89.06 100 ALA A N 1
ATOM 816 C CA . ALA A 1 100 ? -13.516 -12.187 0.731 1.00 89.06 100 ALA A CA 1
ATOM 817 C C . ALA A 1 100 ? -13.755 -13.194 -0.416 1.00 89.06 100 ALA A C 1
ATOM 819 O O . ALA A 1 100 ? -13.610 -14.399 -0.212 1.00 89.06 100 ALA A O 1
ATOM 820 N N . GLY A 1 101 ? -14.082 -12.708 -1.620 1.00 89.25 101 GLY A N 1
ATOM 821 C CA . GLY A 1 101 ? -14.260 -13.530 -2.825 1.00 89.25 101 GLY A CA 1
ATOM 822 C C . GLY A 1 101 ? -12.959 -13.971 -3.508 1.00 89.25 101 GLY A C 1
ATOM 823 O O . GLY A 1 101 ? -13.007 -14.728 -4.474 1.00 89.25 101 GLY A O 1
ATOM 824 N N . LEU A 1 102 ? -11.799 -13.513 -3.032 1.00 92.62 102 LEU A N 1
ATOM 825 C CA . LEU A 1 102 ? -10.496 -13.825 -3.608 1.00 92.62 102 LEU A CA 1
ATOM 826 C C . LEU A 1 102 ? -9.777 -14.941 -2.843 1.00 92.62 102 LEU A C 1
ATOM 828 O O . LEU A 1 102 ? -9.924 -15.129 -1.628 1.00 92.62 102 LEU A O 1
ATOM 832 N N . ASP A 1 103 ? -8.895 -15.634 -3.557 1.00 94.25 103 ASP A N 1
ATOM 833 C CA . ASP A 1 103 ? -7.808 -16.378 -2.932 1.00 94.25 103 ASP A CA 1
ATOM 834 C C . ASP A 1 103 ? -6.640 -15.421 -2.670 1.00 94.25 103 ASP A C 1
ATOM 836 O O . ASP A 1 103 ? -5.998 -14.937 -3.609 1.00 94.25 103 ASP A O 1
ATOM 840 N N . TYR A 1 104 ? -6.401 -15.093 -1.400 1.00 95.69 104 TYR A N 1
ATOM 841 C CA . TYR A 1 104 ? -5.450 -14.052 -1.023 1.00 95.69 104 TYR A CA 1
ATOM 842 C C . TYR A 1 104 ? -4.679 -14.374 0.256 1.00 95.69 104 TYR A C 1
ATOM 844 O O . TYR A 1 104 ? -5.153 -15.098 1.130 1.00 95.69 104 TYR A O 1
ATOM 852 N N . GLU A 1 105 ? -3.506 -13.760 0.385 1.00 96.56 105 GLU A N 1
ATOM 853 C CA . GLU A 1 105 ? -2.753 -13.656 1.636 1.00 96.56 105 GLU A CA 1
ATOM 854 C C . GLU A 1 105 ? -2.600 -12.191 2.049 1.00 96.56 105 GLU A C 1
ATOM 856 O O . GLU A 1 105 ? -2.620 -11.291 1.206 1.00 96.56 105 GLU A O 1
ATOM 861 N N . ILE A 1 106 ? -2.410 -11.957 3.346 1.00 97.44 106 ILE A N 1
ATOM 862 C CA . ILE A 1 106 ? -2.032 -10.648 3.879 1.00 97.44 106 ILE A CA 1
ATOM 863 C C . ILE A 1 106 ? -0.649 -10.788 4.502 1.00 97.44 106 ILE A C 1
ATOM 865 O O . ILE A 1 106 ? -0.421 -11.678 5.321 1.00 97.44 106 ILE A O 1
ATOM 869 N N . ILE A 1 107 ? 0.275 -9.908 4.133 1.00 97.56 107 ILE A N 1
ATOM 870 C CA . ILE A 1 107 ? 1.606 -9.832 4.724 1.00 97.56 107 ILE A CA 1
ATOM 871 C C . ILE A 1 107 ? 1.774 -8.433 5.307 1.00 97.56 107 ILE A C 1
ATOM 873 O O . ILE A 1 107 ? 1.763 -7.441 4.579 1.00 97.56 107 ILE A O 1
ATOM 877 N N . VAL A 1 108 ? 1.944 -8.371 6.625 1.00 97.69 108 VAL A N 1
ATOM 878 C CA . VAL A 1 108 ? 2.232 -7.136 7.355 1.00 97.69 108 VAL A CA 1
ATOM 879 C C . VAL A 1 108 ? 3.651 -7.203 7.891 1.00 97.69 108 VAL A C 1
ATOM 881 O O . VAL A 1 108 ? 4.072 -8.236 8.425 1.00 97.69 108 VAL A O 1
ATOM 884 N N . VAL A 1 109 ? 4.378 -6.093 7.788 1.00 96.38 109 VAL A N 1
ATOM 885 C CA . VAL A 1 109 ? 5.631 -5.914 8.520 1.00 96.38 109 VAL A CA 1
ATOM 886 C C . VAL A 1 109 ? 5.589 -4.664 9.383 1.00 96.38 109 VAL A C 1
ATOM 888 O O . VAL A 1 109 ? 5.370 -3.567 8.879 1.00 96.38 109 VAL A O 1
ATOM 891 N N . ASP A 1 110 ? 5.811 -4.844 10.682 1.00 96.12 110 ASP A N 1
ATOM 892 C CA . ASP A 1 110 ? 6.060 -3.767 11.632 1.00 96.12 110 ASP A CA 1
ATOM 893 C C . ASP A 1 110 ? 7.497 -3.251 11.482 1.00 96.12 110 ASP A C 1
ATOM 895 O O . ASP A 1 110 ? 8.465 -3.980 11.720 1.00 96.12 110 ASP A O 1
ATOM 899 N N . ASP A 1 111 ? 7.632 -1.984 11.104 1.00 94.19 111 ASP A N 1
ATOM 900 C CA . ASP A 1 111 ? 8.891 -1.273 10.882 1.00 94.19 111 ASP A CA 1
ATOM 901 C C . ASP A 1 111 ? 9.416 -0.623 12.177 1.00 94.19 111 ASP A C 1
ATOM 903 O O . ASP A 1 111 ? 9.854 0.531 12.198 1.00 94.19 111 ASP A O 1
ATOM 907 N N . GLY A 1 112 ? 9.363 -1.379 13.278 1.00 90.50 112 GLY A N 1
ATOM 908 C CA . GLY A 1 112 ? 9.899 -0.981 14.577 1.00 90.50 112 GLY A CA 1
ATOM 909 C C . GLY A 1 112 ? 9.016 0.008 15.340 1.00 90.50 112 GLY A C 1
ATOM 910 O O . GLY A 1 112 ? 9.526 1.030 15.805 1.00 90.50 112 GLY A O 1
ATOM 911 N N . SER A 1 113 ? 7.719 -0.291 15.484 1.00 90.19 113 SER A N 1
ATOM 912 C CA . SER A 1 113 ? 6.802 0.525 16.299 1.00 90.19 113 SER A CA 1
ATOM 913 C C . SER A 1 113 ? 7.232 0.587 17.764 1.00 90.19 113 SER A C 1
ATOM 915 O O . SER A 1 113 ? 7.798 -0.378 18.297 1.00 90.19 113 SER A O 1
ATOM 917 N N . GLN A 1 114 ? 6.923 1.705 18.430 1.00 86.19 114 GLN A N 1
ATOM 918 C CA . GLN A 1 114 ? 7.296 1.925 19.835 1.00 86.19 114 GLN A CA 1
ATOM 919 C C . GLN A 1 114 ? 6.437 1.106 20.802 1.00 86.19 114 GLN A C 1
ATOM 921 O O . GLN A 1 114 ? 6.964 0.483 21.722 1.00 86.19 114 GLN A O 1
ATOM 926 N N . SER A 1 115 ? 5.123 1.074 20.569 1.00 80.25 115 SER A N 1
ATOM 927 C CA . SER A 1 115 ? 4.151 0.328 21.383 1.00 80.25 115 SER A CA 1
ATOM 928 C C . SER A 1 115 ? 3.272 -0.573 20.504 1.00 80.25 115 SER A C 1
ATOM 930 O O . SER A 1 115 ? 2.099 -0.272 20.287 1.00 80.25 115 SER A O 1
ATOM 932 N N . PRO A 1 116 ? 3.825 -1.665 19.945 1.00 78.06 116 PRO A N 1
ATOM 933 C CA . PRO A 1 116 ? 3.080 -2.525 19.035 1.00 78.06 116 PRO A CA 1
ATOM 934 C C . PRO A 1 116 ? 2.089 -3.423 19.785 1.00 78.06 116 PRO A C 1
ATOM 936 O O . PRO A 1 116 ? 2.495 -4.400 20.414 1.00 78.06 116 PRO A O 1
ATOM 939 N N . ASP A 1 117 ? 0.786 -3.174 19.642 1.00 87.56 117 ASP A N 1
ATOM 940 C CA . ASP A 1 117 ? -0.273 -4.132 20.015 1.00 87.56 117 ASP A CA 1
ATOM 941 C C . ASP A 1 117 ? -0.568 -5.107 18.856 1.00 87.56 117 ASP A C 1
ATOM 943 O O . ASP A 1 117 ? -1.681 -5.266 18.352 1.00 87.56 117 ASP A O 1
ATOM 947 N N . LEU A 1 118 ? 0.487 -5.774 18.387 1.00 88.62 118 LEU A N 1
ATOM 948 C CA . LEU A 1 118 ? 0.430 -6.686 17.240 1.00 88.62 118 LEU A CA 1
ATOM 949 C C . LEU A 1 118 ? -0.324 -7.990 17.543 1.00 88.62 118 LEU A C 1
ATOM 951 O O . LEU A 1 118 ? -0.792 -8.664 16.625 1.00 88.62 118 LEU A O 1
ATOM 955 N N . ALA A 1 119 ? -0.491 -8.332 18.824 1.00 89.25 119 ALA A N 1
ATOM 956 C CA . ALA A 1 119 ? -1.279 -9.486 19.251 1.00 89.25 119 ALA A CA 1
ATOM 957 C C . ALA A 1 119 ? -2.775 -9.315 18.943 1.00 89.25 119 ALA A C 1
ATOM 959 O O . ALA A 1 119 ? -3.466 -10.305 18.691 1.00 89.25 119 ALA A O 1
ATOM 960 N N . ARG A 1 120 ? -3.280 -8.073 18.943 1.00 91.38 120 ARG A N 1
ATOM 961 C CA . ARG A 1 120 ? -4.641 -7.758 18.498 1.00 91.38 120 ARG A CA 1
ATOM 962 C C . ARG A 1 120 ? -4.798 -7.986 16.998 1.00 91.38 120 ARG A C 1
ATOM 964 O O . ARG A 1 120 ? -5.737 -8.657 16.578 1.00 91.38 120 ARG A O 1
ATOM 971 N N . ILE A 1 121 ? -3.829 -7.521 16.212 1.00 94.69 121 ILE A N 1
ATOM 972 C CA . ILE A 1 121 ? -3.834 -7.636 14.746 1.00 94.69 121 ILE A CA 1
ATOM 973 C C . ILE A 1 121 ? -3.752 -9.092 14.284 1.00 94.69 121 ILE A C 1
ATOM 975 O O . ILE A 1 121 ? -4.491 -9.497 13.390 1.00 94.69 121 ILE A O 1
ATOM 979 N N . ALA A 1 122 ? -2.910 -9.899 14.933 1.00 91.56 122 ALA A N 1
ATOM 980 C CA . ALA A 1 122 ? -2.760 -11.333 14.674 1.00 91.56 122 ALA A CA 1
ATOM 981 C C . ALA A 1 122 ? -4.112 -12.084 14.621 1.00 91.56 122 ALA A C 1
ATOM 983 O O . ALA A 1 122 ? -4.337 -12.948 13.773 1.00 91.56 122 ALA A O 1
ATOM 984 N N . LYS A 1 123 ? -5.063 -11.696 15.479 1.00 92.38 123 LYS A N 1
ATOM 985 C CA . LYS A 1 123 ? -6.377 -12.348 15.606 1.00 92.38 123 LYS A CA 1
ATOM 986 C C . LYS A 1 123 ? -7.374 -11.977 14.506 1.00 92.38 123 LYS A C 1
ATOM 988 O O . LYS A 1 123 ? -8.414 -12.622 14.413 1.00 92.38 123 LYS A O 1
ATOM 993 N N . LEU A 1 124 ? -7.092 -10.955 13.693 1.00 94.12 124 LEU A N 1
ATOM 994 C CA . LEU A 1 124 ? -8.045 -10.444 12.701 1.00 94.12 124 LEU A CA 1
ATOM 995 C C . LEU A 1 124 ? -8.248 -11.398 11.521 1.00 94.12 124 LEU A C 1
ATOM 997 O O . LEU A 1 124 ? -9.315 -11.396 10.913 1.00 94.12 124 LEU A O 1
ATOM 1001 N N . SER A 1 125 ? -7.239 -12.200 11.168 1.00 92.75 125 SER A N 1
ATOM 1002 C CA . SER A 1 125 ? -7.348 -13.125 10.040 1.00 92.75 125 SER A CA 1
ATOM 1003 C C . SER A 1 125 ? -6.357 -14.286 10.130 1.00 92.75 125 SER A C 1
ATOM 1005 O O . SER A 1 125 ? -5.165 -14.049 10.328 1.00 92.75 125 SER A O 1
ATOM 1007 N N . PRO A 1 126 ? -6.781 -15.537 9.868 1.00 91.31 126 PRO A N 1
ATOM 1008 C CA . PRO A 1 126 ? -5.852 -16.661 9.717 1.00 91.31 126 PRO A CA 1
ATOM 1009 C C . PRO A 1 126 ? -5.005 -16.567 8.432 1.00 91.31 126 PRO A C 1
ATOM 1011 O O . PRO A 1 126 ? -3.998 -17.258 8.302 1.00 91.31 126 PRO A O 1
ATOM 1014 N N . ARG A 1 127 ? -5.388 -15.702 7.476 1.00 93.06 127 ARG A N 1
ATOM 1015 C CA . ARG A 1 127 ? -4.635 -15.435 6.234 1.00 93.06 127 ARG A CA 1
ATOM 1016 C C . ARG A 1 127 ? -3.516 -14.403 6.421 1.00 93.06 127 ARG A C 1
ATOM 1018 O O . ARG A 1 127 ? -2.783 -14.118 5.473 1.00 93.06 127 ARG A O 1
ATOM 1025 N N . LEU A 1 128 ? -3.390 -13.832 7.620 1.00 94.88 128 LEU A N 1
ATOM 1026 C CA . LEU A 1 128 ? -2.374 -12.844 7.953 1.00 94.88 128 LEU A CA 1
ATOM 1027 C C . LEU A 1 128 ? -1.056 -13.518 8.345 1.00 94.88 128 LEU A C 1
ATOM 1029 O O . LEU A 1 128 ? -1.000 -14.336 9.262 1.00 94.88 128 LEU A O 1
ATOM 1033 N N . SER A 1 129 ? 0.020 -13.102 7.685 1.00 95.44 129 SER A N 1
ATOM 1034 C CA . SER A 1 129 ? 1.392 -13.300 8.140 1.00 95.44 129 SER A CA 1
ATOM 1035 C C . SER A 1 129 ? 1.934 -11.978 8.670 1.00 95.44 129 SER A C 1
ATOM 1037 O O . SER A 1 129 ? 1.936 -10.973 7.959 1.00 95.44 129 SER A O 1
ATOM 1039 N N . LEU A 1 130 ? 2.403 -11.984 9.913 1.00 95.44 130 LEU A N 1
ATOM 1040 C CA . LEU A 1 130 ? 2.848 -10.793 10.622 1.00 95.44 130 LEU A CA 1
ATOM 1041 C C . LEU A 1 130 ? 4.322 -10.922 10.996 1.00 95.44 130 LEU A C 1
ATOM 1043 O O . LEU A 1 130 ? 4.727 -11.866 11.682 1.00 95.44 130 LEU A O 1
ATOM 1047 N N . HIS A 1 131 ? 5.118 -9.962 10.543 1.00 93.94 131 HIS A N 1
ATOM 1048 C CA . HIS A 1 131 ? 6.539 -9.851 10.841 1.00 93.94 131 HIS A CA 1
ATOM 1049 C C . HIS A 1 131 ? 6.833 -8.536 11.550 1.00 93.94 131 HIS A C 1
ATOM 1051 O O . HIS A 1 131 ? 6.114 -7.557 11.377 1.00 93.94 131 HIS A O 1
ATOM 1057 N N . ARG A 1 132 ? 7.914 -8.504 12.320 1.00 93.31 132 ARG A N 1
ATOM 1058 C CA . ARG A 1 132 ? 8.420 -7.290 12.948 1.00 93.31 132 ARG A CA 1
ATOM 1059 C C . ARG A 1 132 ? 9.921 -7.205 12.772 1.00 93.31 132 ARG A C 1
ATOM 1061 O O . ARG A 1 132 ? 10.613 -8.182 13.055 1.00 93.31 132 ARG A O 1
ATOM 1068 N N . PHE A 1 133 ? 10.409 -6.049 12.338 1.00 92.44 133 PHE A N 1
ATOM 1069 C CA . PHE A 1 133 ? 11.835 -5.753 12.369 1.00 92.44 133 PHE A CA 1
ATOM 1070 C C . PHE A 1 133 ? 12.280 -5.412 13.790 1.00 92.44 133 PHE A C 1
ATOM 1072 O O . PHE A 1 133 ? 11.578 -4.713 14.520 1.00 92.44 133 PHE A O 1
ATOM 1079 N N . ASP A 1 134 ? 13.470 -5.877 14.164 1.00 85.75 134 ASP A N 1
ATOM 1080 C CA . ASP A 1 134 ? 14.061 -5.603 15.480 1.00 85.75 134 ASP A CA 1
ATOM 1081 C C . ASP A 1 134 ? 14.376 -4.103 15.640 1.00 85.75 134 ASP A C 1
ATOM 1083 O O . ASP A 1 134 ? 14.290 -3.548 16.734 1.00 85.75 134 ASP A O 1
ATOM 1087 N N . ALA A 1 135 ? 14.684 -3.434 14.524 1.00 84.50 135 ALA A N 1
ATOM 1088 C CA . ALA A 1 135 ? 14.804 -1.987 14.418 1.00 84.50 135 ALA A CA 1
ATOM 1089 C C . ALA A 1 135 ? 14.185 -1.501 13.103 1.00 84.50 135 ALA A C 1
ATOM 1091 O O . ALA A 1 135 ? 14.295 -2.175 12.075 1.00 84.50 135 ALA A O 1
ATOM 1092 N N . GLY A 1 136 ? 13.583 -0.309 13.127 1.00 84.50 136 GLY A N 1
ATOM 1093 C CA . GLY A 1 136 ? 12.988 0.297 11.937 1.00 84.50 136 GLY A CA 1
ATOM 1094 C C . GLY A 1 136 ? 13.999 0.425 10.796 1.00 84.50 136 GLY A C 1
ATOM 1095 O O . GLY A 1 136 ? 15.063 1.029 10.938 1.00 84.50 136 GLY A O 1
ATOM 1096 N N . ALA A 1 137 ? 13.658 -0.159 9.653 1.00 86.12 137 ALA A N 1
ATOM 1097 C CA . ALA A 1 137 ? 14.423 -0.121 8.419 1.00 86.12 137 ALA A CA 1
ATOM 1098 C C . ALA A 1 137 ? 13.925 0.981 7.469 1.00 86.12 137 ALA A C 1
ATOM 1100 O O . ALA A 1 137 ? 14.611 1.296 6.494 1.00 86.12 137 ALA A O 1
ATOM 1101 N N . GLY A 1 138 ? 12.769 1.583 7.734 1.00 88.56 138 GLY A N 1
ATOM 1102 C CA . GLY A 1 138 ? 12.157 2.620 6.916 1.00 88.56 138 GLY A CA 1
ATOM 1103 C C . GLY A 1 138 ? 11.244 2.043 5.835 1.00 88.56 138 GLY A C 1
ATOM 1104 O O . GLY A 1 138 ? 11.499 0.975 5.266 1.00 88.56 138 GLY A O 1
ATOM 1105 N N . HIS A 1 139 ? 10.221 2.820 5.480 1.00 89.88 139 HIS A N 1
ATOM 1106 C CA . HIS A 1 139 ? 9.131 2.410 4.593 1.00 89.88 139 HIS A CA 1
ATOM 1107 C C . HIS A 1 139 ? 9.578 1.725 3.276 1.00 89.88 139 HIS A C 1
ATOM 1109 O O . HIS A 1 139 ? 9.103 0.625 2.993 1.00 89.88 139 HIS A O 1
ATOM 1115 N N . PRO A 1 140 ? 10.561 2.230 2.501 1.00 88.44 140 PRO A N 1
ATOM 1116 C CA . PRO A 1 140 ? 10.983 1.559 1.266 1.00 88.44 140 PRO A CA 1
ATOM 1117 C C . PRO A 1 140 ? 11.606 0.171 1.497 1.00 88.44 140 PRO A C 1
ATOM 1119 O O . PRO A 1 140 ? 11.464 -0.722 0.663 1.00 88.44 140 PRO A O 1
ATOM 1122 N N . ASN A 1 141 ? 12.295 -0.032 2.631 1.00 90.12 141 ASN A N 1
ATOM 1123 C CA . ASN A 1 141 ? 12.820 -1.353 2.989 1.00 90.12 141 ASN A CA 1
ATOM 1124 C C . ASN A 1 141 ? 11.689 -2.312 3.356 1.00 90.12 141 ASN A C 1
ATOM 1126 O O . ASN A 1 141 ? 11.714 -3.454 2.900 1.00 90.12 141 ASN A O 1
ATOM 1130 N N . ALA A 1 142 ? 10.698 -1.845 4.118 1.00 94.00 142 ALA A N 1
ATOM 1131 C CA . ALA A 1 142 ? 9.501 -2.618 4.429 1.00 94.00 142 ALA A CA 1
ATOM 1132 C C . ALA A 1 142 ? 8.774 -3.058 3.145 1.00 94.00 142 ALA A C 1
ATOM 1134 O O . ALA A 1 142 ? 8.562 -4.254 2.945 1.00 94.00 142 ALA A O 1
ATOM 1135 N N . LEU A 1 143 ? 8.512 -2.134 2.211 1.00 95.06 143 LEU A N 1
ATOM 1136 C CA . LEU A 1 143 ? 7.874 -2.449 0.926 1.00 95.06 143 LEU A CA 1
ATOM 1137 C C . LEU A 1 143 ? 8.679 -3.453 0.094 1.00 95.06 143 LEU A C 1
ATOM 1139 O O . LEU A 1 143 ? 8.123 -4.430 -0.411 1.00 95.06 143 LEU A O 1
ATOM 1143 N N . GLN A 1 144 ? 10.000 -3.275 -0.022 1.00 93.94 144 GLN A N 1
ATOM 1144 C CA . GLN A 1 144 ? 10.825 -4.233 -0.761 1.00 93.94 144 GLN A CA 1
ATOM 1145 C C . GLN A 1 144 ? 10.850 -5.613 -0.094 1.00 93.94 144 GLN A C 1
ATOM 1147 O O . GLN A 1 144 ? 10.850 -6.631 -0.793 1.00 93.94 144 GLN A O 1
ATOM 1152 N N . TRP A 1 145 ? 10.891 -5.662 1.237 1.00 94.94 145 TRP A N 1
ATOM 1153 C CA . TRP A 1 145 ? 10.860 -6.902 2.007 1.00 94.94 145 TRP A CA 1
ATOM 1154 C C . TRP A 1 145 ? 9.537 -7.648 1.813 1.00 94.94 145 TRP A C 1
ATOM 1156 O O . TRP A 1 145 ? 9.565 -8.856 1.549 1.00 94.94 145 TRP A O 1
ATOM 1166 N N . LEU A 1 146 ? 8.413 -6.925 1.856 1.00 96.38 146 LEU A N 1
ATOM 1167 C CA . LEU A 1 146 ? 7.070 -7.442 1.589 1.00 96.38 146 LEU A CA 1
ATOM 1168 C C . LEU A 1 146 ? 6.963 -7.984 0.161 1.00 96.38 146 LEU A C 1
ATOM 1170 O O . LEU A 1 146 ? 6.588 -9.138 -0.040 1.00 96.38 146 LEU A O 1
ATOM 1174 N N . TYR A 1 147 ? 7.390 -7.200 -0.832 1.00 95.94 147 TYR A N 1
ATOM 1175 C CA . TYR A 1 147 ? 7.339 -7.589 -2.243 1.00 95.94 147 TYR A CA 1
ATOM 1176 C C . TYR A 1 147 ? 8.144 -8.862 -2.537 1.00 95.94 147 TYR A C 1
ATOM 1178 O O . TYR A 1 147 ? 7.731 -9.697 -3.341 1.00 95.94 147 TYR A O 1
ATOM 1186 N N . CYS A 1 148 ? 9.293 -9.042 -1.874 1.00 93.56 148 CYS A N 1
ATOM 1187 C CA . CYS A 1 148 ? 10.101 -10.258 -1.996 1.00 93.56 148 CYS A CA 1
ATOM 1188 C C . CYS A 1 148 ? 9.426 -11.513 -1.408 1.00 93.56 148 CYS A C 1
ATOM 1190 O O . CYS A 1 148 ? 9.844 -12.617 -1.749 1.00 93.56 148 CYS A O 1
ATOM 1192 N N . ARG A 1 149 ? 8.432 -11.363 -0.520 1.00 93.38 149 ARG A N 1
ATOM 1193 C CA . ARG A 1 149 ? 7.716 -12.470 0.149 1.00 93.38 149 ARG A CA 1
ATOM 1194 C C . ARG A 1 149 ? 6.349 -12.764 -0.432 1.00 93.38 149 ARG A C 1
ATOM 1196 O O . ARG A 1 149 ? 5.855 -13.870 -0.239 1.00 93.38 149 ARG A O 1
ATOM 1203 N N . ALA A 1 150 ? 5.772 -11.805 -1.143 1.00 95.00 150 ALA A N 1
ATOM 1204 C CA . ALA A 1 150 ? 4.540 -11.993 -1.880 1.00 95.00 150 ALA A CA 1
ATOM 1205 C C . ALA A 1 150 ? 4.653 -13.191 -2.835 1.00 95.00 150 ALA A C 1
ATOM 1207 O O . ALA A 1 150 ? 5.535 -13.229 -3.703 1.00 95.00 150 ALA A O 1
ATOM 1208 N N . ARG A 1 151 ? 3.766 -14.175 -2.672 1.00 92.88 151 ARG A N 1
ATOM 1209 C CA . ARG A 1 151 ? 3.757 -15.400 -3.489 1.00 92.88 151 ARG A CA 1
ATOM 1210 C C . ARG A 1 151 ? 2.840 -15.273 -4.701 1.00 92.88 151 ARG A C 1
ATOM 1212 O O . ARG A 1 151 ? 3.023 -15.998 -5.687 1.00 92.88 151 ARG A O 1
ATOM 1219 N N . ALA A 1 152 ? 1.865 -14.373 -4.626 1.00 96.31 152 ALA A N 1
ATOM 1220 C CA . ALA A 1 152 ? 0.841 -14.206 -5.637 1.00 96.31 152 ALA A CA 1
ATOM 1221 C C . ALA A 1 152 ? 1.368 -13.609 -6.954 1.00 96.31 152 ALA A C 1
ATOM 1223 O O . ALA A 1 152 ? 2.367 -12.882 -6.964 1.00 96.31 152 ALA A O 1
ATOM 1224 N N . PRO A 1 153 ? 0.695 -13.893 -8.084 1.00 96.75 153 PRO A N 1
ATOM 1225 C CA . PRO A 1 153 ? 0.944 -13.203 -9.347 1.00 96.75 153 PRO A CA 1
ATOM 1226 C C . PRO A 1 153 ? 0.503 -11.732 -9.321 1.00 96.75 153 PRO A C 1
ATOM 1228 O O . PRO A 1 153 ? 1.074 -10.935 -10.064 1.00 96.75 153 PRO A O 1
ATOM 1231 N N . TYR A 1 154 ? -0.451 -11.365 -8.460 1.00 98.12 154 TYR A N 1
ATOM 1232 C CA . TYR A 1 154 ? -0.893 -9.988 -8.246 1.00 98.12 154 TYR A CA 1
ATOM 1233 C C . TYR A 1 154 ? -0.566 -9.545 -6.824 1.00 98.12 154 TYR A C 1
ATOM 1235 O O . TYR A 1 154 ? -0.835 -10.265 -5.864 1.00 98.12 154 TYR A O 1
ATOM 1243 N N . VAL A 1 155 ? 0.020 -8.359 -6.677 1.00 98.25 155 VAL A N 1
ATOM 1244 C CA . VAL A 1 155 ? 0.320 -7.787 -5.359 1.00 98.25 155 VAL A CA 1
ATOM 1245 C C . VAL A 1 155 ? -0.388 -6.457 -5.197 1.00 98.25 155 VAL A C 1
ATOM 1247 O O . VAL A 1 155 ? -0.371 -5.641 -6.115 1.00 98.25 155 VAL A O 1
ATOM 1250 N N . VAL A 1 156 ? -1.005 -6.257 -4.037 1.00 98.19 156 VAL A N 1
ATOM 1251 C CA . VAL A 1 156 ? -1.689 -5.021 -3.661 1.00 98.19 156 VAL A CA 1
ATOM 1252 C C . VAL A 1 156 ? -0.886 -4.386 -2.538 1.00 98.19 156 VAL A C 1
ATOM 1254 O O . VAL A 1 156 ? -0.807 -4.939 -1.446 1.00 98.19 156 VAL A O 1
ATOM 1257 N N . ILE A 1 157 ? -0.241 -3.261 -2.813 1.00 98.25 157 ILE A N 1
ATOM 1258 C CA . ILE A 1 157 ? 0.483 -2.479 -1.809 1.00 98.25 157 ILE A CA 1
ATOM 1259 C C . ILE A 1 157 ? -0.495 -1.465 -1.233 1.00 98.25 157 ILE A C 1
ATOM 1261 O O . ILE A 1 157 ? -1.160 -0.764 -2.000 1.00 98.25 157 ILE A O 1
ATOM 1265 N N . MET A 1 158 ? -0.589 -1.436 0.094 1.00 97.56 158 MET A N 1
ATOM 1266 C CA . MET A 1 158 ? -1.461 -0.538 0.840 1.00 97.56 158 MET A CA 1
ATOM 1267 C C . MET A 1 158 ? -0.710 0.015 2.048 1.00 97.56 158 MET A C 1
ATOM 1269 O O . MET A 1 158 ? -0.119 -0.744 2.819 1.00 97.56 158 MET A O 1
ATOM 1273 N N . ASP A 1 159 ? -0.771 1.327 2.239 1.00 96.19 159 ASP A N 1
ATOM 1274 C CA . ASP A 1 159 ? -0.405 1.938 3.510 1.00 96.19 159 ASP A CA 1
ATOM 1275 C C . ASP A 1 159 ? -1.377 1.490 4.613 1.00 96.19 159 ASP A C 1
ATOM 1277 O O . ASP A 1 159 ? -2.544 1.163 4.372 1.00 96.19 159 ASP A O 1
ATOM 1281 N N . GLN A 1 160 ? -0.889 1.463 5.853 1.00 95.75 160 GLN A N 1
ATOM 1282 C CA . GLN A 1 160 ? -1.670 1.039 7.021 1.00 95.75 160 GLN A CA 1
ATOM 1283 C C . GLN A 1 160 ? -2.908 1.907 7.290 1.00 95.75 160 GLN A C 1
ATOM 1285 O O . GLN A 1 160 ? -3.826 1.459 7.960 1.00 95.75 160 GLN A O 1
ATOM 1290 N N . ASP A 1 161 ? -2.915 3.148 6.809 1.00 95.81 161 ASP A N 1
ATOM 1291 C CA . ASP A 1 161 ? -3.972 4.152 6.952 1.00 95.81 161 ASP A CA 1
ATOM 1292 C C . ASP A 1 161 ? -4.861 4.256 5.704 1.00 95.81 161 ASP A C 1
ATOM 1294 O O . ASP A 1 161 ? -5.617 5.219 5.530 1.00 95.81 161 ASP A O 1
ATOM 1298 N N . ALA A 1 162 ? -4.801 3.234 4.849 1.00 97.12 162 ALA A N 1
ATOM 1299 C CA . ALA A 1 162 ? -5.729 3.029 3.758 1.00 97.12 162 ALA A CA 1
ATOM 1300 C C . ALA A 1 162 ? -6.841 2.041 4.153 1.00 97.12 162 ALA A C 1
ATOM 1302 O O . ALA A 1 162 ? -6.614 1.041 4.833 1.00 97.12 162 ALA A O 1
ATOM 1303 N N . VAL A 1 163 ? -8.063 2.319 3.704 1.00 97.00 163 VAL A N 1
ATOM 1304 C CA . VAL A 1 163 ? -9.248 1.483 3.918 1.00 97.00 163 VAL A CA 1
ATOM 1305 C C . VAL A 1 163 ? -9.795 1.103 2.550 1.00 97.00 163 VAL A C 1
ATOM 1307 O O . VAL A 1 163 ? -10.224 1.965 1.782 1.00 97.00 163 VAL A O 1
ATOM 1310 N N . LEU A 1 164 ? -9.762 -0.190 2.240 1.00 96.50 164 LEU A N 1
ATOM 1311 C CA . LEU A 1 164 ? -10.351 -0.736 1.023 1.00 96.50 164 LEU A CA 1
ATOM 1312 C C . LEU A 1 164 ? -11.882 -0.623 1.097 1.00 96.50 164 LEU A C 1
ATOM 1314 O O . LEU A 1 164 ? -12.467 -0.945 2.130 1.00 96.50 164 LEU A O 1
ATOM 1318 N N . LEU A 1 165 ? -12.521 -0.157 0.023 1.00 93.38 165 LEU A N 1
ATOM 1319 C CA . LEU A 1 165 ? -13.961 0.130 -0.015 1.00 93.38 165 LEU A CA 1
ATOM 1320 C C . LEU A 1 165 ? -14.712 -0.816 -0.944 1.00 93.38 165 LEU A C 1
ATOM 1322 O O . LEU A 1 165 ? -15.639 -1.483 -0.514 1.00 93.38 165 LEU A O 1
ATOM 1326 N N . ASP A 1 166 ? -14.315 -0.907 -2.205 1.00 85.44 166 ASP A N 1
ATOM 1327 C CA . ASP A 1 166 ? -14.788 -1.946 -3.110 1.00 85.44 166 ASP A CA 1
ATOM 1328 C C . ASP A 1 166 ? -13.611 -2.411 -3.961 1.00 85.44 166 ASP A C 1
ATOM 1330 O O . ASP A 1 166 ? -12.782 -1.635 -4.441 1.00 85.44 166 ASP A O 1
ATOM 1334 N N . GLY A 1 167 ? -13.491 -3.726 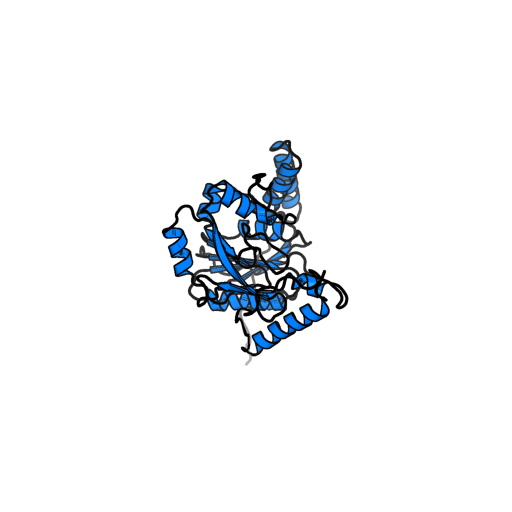-4.055 1.00 70.56 167 GLY A N 1
ATOM 1335 C CA . GLY A 1 167 ? -12.349 -4.385 -4.646 1.00 70.56 167 GLY A CA 1
ATOM 1336 C C . GLY A 1 167 ? -12.326 -4.313 -6.163 1.00 70.56 167 GLY A C 1
ATOM 1337 O O . GLY A 1 167 ? -11.241 -4.404 -6.728 1.00 70.56 167 GLY A O 1
ATOM 1338 N N . HIS A 1 168 ? -13.490 -4.180 -6.821 1.00 87.62 168 HIS A N 1
ATOM 1339 C CA . HIS A 1 168 ? -13.649 -4.169 -8.287 1.00 87.62 168 HIS A CA 1
ATOM 1340 C C . HIS A 1 168 ? -12.675 -5.116 -9.028 1.00 87.62 168 HIS A C 1
ATOM 1342 O O . HIS A 1 168 ? -12.141 -4.801 -10.095 1.00 87.62 168 HIS A O 1
ATOM 1348 N N . TRP A 1 169 ? -12.397 -6.285 -8.436 1.00 93.69 169 TRP A N 1
ATOM 1349 C CA . TRP A 1 169 ? -11.205 -7.073 -8.761 1.00 93.69 169 TRP A CA 1
ATOM 1350 C C . TRP A 1 169 ? -11.238 -7.611 -10.185 1.00 93.69 169 TRP A C 1
ATOM 1352 O O . TRP A 1 169 ? -10.231 -7.562 -10.890 1.00 93.69 169 TRP A O 1
ATOM 1362 N N . ASP A 1 170 ? -12.414 -8.051 -10.630 1.00 92.88 170 ASP A N 1
ATOM 1363 C CA . ASP A 1 170 ? -12.627 -8.540 -11.991 1.00 92.88 170 ASP A CA 1
ATOM 1364 C C . ASP A 1 170 ? -12.364 -7.452 -13.031 1.00 92.88 170 ASP A C 1
ATOM 1366 O O . ASP A 1 170 ? -11.778 -7.733 -14.077 1.00 92.88 170 ASP A O 1
ATOM 1370 N N . HIS A 1 171 ? -12.721 -6.198 -12.731 1.00 92.56 171 HIS A N 1
ATOM 1371 C CA . HIS A 1 171 ? -12.414 -5.075 -13.609 1.00 92.56 171 HIS A CA 1
ATOM 1372 C C . HIS A 1 171 ? -10.902 -4.864 -13.701 1.00 92.56 171 HIS A C 1
ATOM 1374 O O . HIS A 1 171 ? -10.354 -4.798 -14.799 1.00 92.56 171 HIS A O 1
ATOM 1380 N N . PHE A 1 172 ? -10.195 -4.822 -12.569 1.00 94.62 172 PHE A N 1
ATOM 1381 C CA . PHE A 1 172 ? -8.740 -4.666 -12.582 1.00 94.62 172 PHE A CA 1
ATOM 1382 C C . PHE A 1 172 ? -8.019 -5.802 -13.321 1.00 94.62 172 PHE A C 1
ATOM 1384 O O . PHE A 1 172 ? -7.050 -5.569 -14.047 1.00 94.62 172 PHE A O 1
ATOM 1391 N N . LEU A 1 173 ? -8.486 -7.041 -13.164 1.00 95.56 173 LEU A N 1
ATOM 1392 C CA . LEU A 1 173 ? -7.943 -8.181 -13.898 1.00 95.56 173 LEU A CA 1
ATOM 1393 C C . LEU A 1 173 ? -8.247 -8.085 -15.397 1.00 95.56 173 LEU A C 1
ATOM 1395 O O . LEU A 1 173 ? -7.363 -8.352 -16.215 1.00 95.56 173 LEU A O 1
ATOM 1399 N N . ALA A 1 174 ? -9.459 -7.664 -15.768 1.00 95.94 174 ALA A N 1
ATOM 1400 C CA . ALA A 1 174 ? -9.827 -7.415 -17.158 1.00 95.94 174 ALA A CA 1
ATOM 1401 C C . ALA A 1 174 ? -8.933 -6.342 -17.795 1.00 95.94 174 ALA A C 1
ATOM 1403 O O . ALA A 1 174 ? -8.498 -6.521 -18.930 1.00 95.94 174 ALA A O 1
ATOM 1404 N N . GLU A 1 175 ? -8.575 -5.290 -17.061 1.00 95.62 175 GLU A N 1
ATOM 1405 C CA . GLU A 1 175 ? -7.644 -4.257 -17.524 1.00 95.62 175 GLU A CA 1
ATOM 1406 C C . GLU A 1 175 ? -6.263 -4.822 -17.862 1.00 95.62 175 GLU A C 1
ATOM 1408 O O . GLU A 1 175 ? -5.756 -4.600 -18.963 1.00 95.62 175 GLU A O 1
ATOM 1413 N N . PHE A 1 176 ? -5.681 -5.645 -16.985 1.00 97.25 176 PHE A N 1
ATOM 1414 C CA . PHE A 1 176 ? -4.417 -6.318 -17.300 1.00 97.25 176 PHE A CA 1
ATOM 1415 C C . PHE A 1 176 ? -4.522 -7.251 -18.510 1.00 97.25 176 PHE A C 1
ATOM 1417 O O . PHE A 1 176 ? -3.534 -7.430 -19.228 1.00 97.25 176 PHE A O 1
ATOM 1424 N N . HIS A 1 177 ? -5.676 -7.878 -18.741 1.00 96.50 177 HIS A N 1
ATOM 1425 C CA . HIS A 1 177 ? -5.886 -8.715 -19.923 1.00 96.50 177 HIS A CA 1
ATOM 1426 C C . HIS A 1 177 ? -6.007 -7.892 -21.209 1.00 96.50 177 HIS A C 1
ATOM 1428 O O . HIS A 1 177 ? -5.424 -8.275 -22.222 1.00 96.50 177 HIS A O 1
ATOM 1434 N N . ARG A 1 178 ? -6.727 -6.765 -21.171 1.00 97.25 178 ARG A N 1
ATOM 1435 C CA . ARG A 1 178 ? -6.932 -5.876 -22.327 1.00 97.25 178 ARG A CA 1
ATOM 1436 C C . ARG A 1 178 ? -5.670 -5.109 -22.713 1.00 97.25 178 ARG A C 1
ATOM 1438 O O . ARG A 1 178 ? -5.478 -4.841 -23.894 1.00 97.25 178 ARG A O 1
ATOM 1445 N N . HIS A 1 179 ? -4.819 -4.807 -21.734 1.00 97.19 179 HIS A N 1
ATOM 1446 C CA . HIS A 1 179 ? -3.599 -4.019 -21.894 1.00 97.19 179 HIS A CA 1
ATOM 1447 C C . HIS A 1 179 ? -2.369 -4.837 -21.458 1.00 97.19 179 HIS A C 1
ATOM 1449 O O . HIS A 1 179 ? -1.985 -4.820 -20.284 1.00 97.19 179 HIS A O 1
ATOM 1455 N N . PRO A 1 180 ? -1.737 -5.612 -22.362 1.00 95.62 180 PRO A N 1
ATOM 1456 C CA . PRO A 1 180 ? -0.547 -6.407 -22.044 1.00 95.62 180 PRO A CA 1
ATOM 1457 C C . PRO A 1 180 ? 0.644 -5.585 -21.524 1.00 95.62 180 PRO A C 1
ATOM 1459 O O . PRO A 1 180 ? 1.432 -6.090 -20.724 1.00 95.62 180 PRO A O 1
ATOM 1462 N N . GLU A 1 181 ? 0.755 -4.326 -21.952 1.00 96.50 181 GLU A N 1
ATOM 1463 C CA . GLU A 1 181 ? 1.748 -3.344 -21.511 1.00 96.50 181 GLU A CA 1
ATOM 1464 C C . GLU A 1 181 ? 1.513 -2.837 -20.082 1.00 96.50 181 GLU A C 1
ATOM 1466 O O . GLU A 1 181 ? 2.443 -2.323 -19.458 1.00 96.50 181 GLU A O 1
ATOM 1471 N N . LEU A 1 182 ? 0.286 -2.971 -19.564 1.00 97.94 182 LEU A N 1
ATOM 1472 C CA . LEU A 1 182 ? -0.093 -2.507 -18.236 1.00 97.94 182 LEU A CA 1
ATOM 1473 C C . LEU A 1 182 ? 0.587 -3.369 -17.169 1.00 97.94 182 LEU A C 1
ATOM 1475 O O . LEU A 1 182 ? 0.468 -4.602 -17.150 1.00 97.94 182 LEU A O 1
ATOM 1479 N N . LEU A 1 183 ? 1.296 -2.699 -16.264 1.00 97.94 183 LEU A N 1
ATOM 1480 C CA . LEU A 1 183 ? 2.034 -3.307 -15.160 1.00 97.94 183 LEU A CA 1
ATOM 1481 C C . LEU A 1 183 ? 1.422 -2.943 -13.811 1.00 97.94 183 LEU A C 1
ATOM 1483 O O . LEU A 1 183 ? 1.385 -3.793 -12.919 1.00 97.94 183 LEU A O 1
ATOM 1487 N N . LEU A 1 184 ? 0.932 -1.708 -13.677 1.00 97.81 184 LEU A N 1
ATOM 1488 C CA . LEU A 1 184 ? 0.466 -1.136 -12.419 1.00 97.81 184 LEU A CA 1
ATOM 1489 C C . LEU A 1 184 ? -0.885 -0.438 -12.594 1.00 97.81 184 LEU A C 1
ATOM 1491 O O . LEU A 1 184 ? -1.106 0.267 -13.577 1.00 97.81 184 LEU A O 1
ATOM 1495 N N . ILE A 1 185 ? -1.747 -0.574 -11.594 1.00 97.31 185 ILE A N 1
ATOM 1496 C CA . ILE A 1 185 ? -2.950 0.237 -11.411 1.00 97.31 185 ILE A CA 1
ATOM 1497 C C . ILE A 1 185 ? -2.866 0.843 -10.015 1.00 97.31 185 ILE A C 1
ATOM 1499 O O . ILE A 1 185 ? -2.605 0.117 -9.059 1.00 97.31 185 ILE A O 1
ATOM 1503 N N . GLY A 1 186 ? -3.060 2.149 -9.858 1.00 95.81 186 GLY A N 1
ATOM 1504 C CA . GLY A 1 186 ? -2.983 2.732 -8.521 1.00 95.81 186 GLY A CA 1
ATOM 1505 C C . GLY A 1 186 ? -3.408 4.181 -8.417 1.00 95.81 186 GLY A C 1
ATOM 1506 O O . GLY A 1 186 ? -3.656 4.854 -9.414 1.00 95.81 186 GLY A O 1
ATOM 1507 N N . VAL A 1 187 ? -3.473 4.662 -7.184 1.00 94.06 187 VAL A N 1
ATOM 1508 C CA . VAL A 1 187 ? -3.888 6.029 -6.854 1.00 94.06 187 VAL A CA 1
ATOM 1509 C C . VAL A 1 187 ? -2.775 7.016 -7.169 1.00 94.06 187 VAL A C 1
ATOM 1511 O O . VAL A 1 187 ? -1.625 6.759 -6.826 1.00 94.06 187 VAL A O 1
ATOM 1514 N N . ARG A 1 188 ? -3.092 8.152 -7.805 1.00 91.12 188 ARG A N 1
ATOM 1515 C CA . ARG A 1 188 ? -2.094 9.213 -8.030 1.00 91.12 188 ARG A CA 1
ATOM 1516 C C . ARG A 1 188 ? -1.542 9.738 -6.711 1.00 91.12 188 ARG A C 1
ATOM 1518 O O . ARG A 1 188 ? -2.277 9.944 -5.752 1.00 91.12 188 ARG A O 1
ATOM 1525 N N . ASP A 1 189 ? -0.255 10.047 -6.684 1.00 88.94 189 ASP A N 1
ATOM 1526 C CA . ASP A 1 189 ? 0.378 10.663 -5.521 1.00 88.94 189 ASP A CA 1
ATOM 1527 C C . ASP A 1 189 ? 0.105 12.177 -5.462 1.00 88.94 189 ASP A C 1
ATOM 1529 O O . ASP A 1 189 ? 0.920 13.009 -5.874 1.00 88.94 189 ASP A O 1
ATOM 1533 N N . GLN A 1 190 ? -1.116 12.535 -5.046 1.00 85.44 190 GLN A N 1
ATOM 1534 C CA . GLN A 1 190 ? -1.619 13.913 -5.078 1.00 85.44 190 GLN A CA 1
ATOM 1535 C C . GLN A 1 190 ? -2.533 14.269 -3.898 1.00 85.44 190 GLN A C 1
ATOM 1537 O O . GLN A 1 190 ? -3.728 13.988 -3.928 1.00 85.44 190 GLN A O 1
ATOM 1542 N N . CYS A 1 191 ? -2.039 14.986 -2.898 1.00 82.56 191 CYS A N 1
ATOM 1543 C CA . CYS A 1 191 ? -2.870 15.424 -1.779 1.00 82.56 191 CYS A CA 1
ATOM 1544 C C . CYS A 1 191 ? -2.561 16.863 -1.399 1.00 82.56 191 CYS A C 1
ATOM 1546 O O . CYS A 1 191 ? -1.413 17.170 -1.123 1.00 82.56 191 CYS A O 1
ATOM 1548 N N . ARG A 1 192 ? -3.583 17.731 -1.388 1.00 81.19 192 ARG A N 1
ATOM 1549 C CA . ARG A 1 192 ? -3.484 19.191 -1.183 1.00 81.19 192 ARG A CA 1
ATOM 1550 C C . ARG A 1 192 ? -2.236 19.824 -1.811 1.00 81.19 192 ARG A C 1
ATOM 1552 O O . ARG A 1 192 ? -2.319 20.213 -2.973 1.00 81.19 192 ARG A O 1
ATOM 1559 N N . LEU A 1 193 ? -1.138 19.979 -1.058 1.00 78.50 193 LEU A N 1
ATOM 1560 C CA . LEU A 1 193 ? 0.091 20.614 -1.543 1.00 78.50 193 LEU A CA 1
ATOM 1561 C C . LEU A 1 193 ? 1.039 19.642 -2.252 1.00 78.50 193 LEU A C 1
ATOM 1563 O O . LEU A 1 193 ? 1.857 20.091 -3.046 1.00 78.50 193 LEU A O 1
ATOM 1567 N N . ARG A 1 194 ? 0.915 18.334 -2.018 1.00 78.75 194 ARG A N 1
ATOM 1568 C CA . ARG A 1 194 ? 1.673 17.300 -2.719 1.00 78.75 194 ARG A CA 1
ATOM 1569 C C . ARG A 1 194 ? 1.092 17.052 -4.104 1.00 78.75 194 ARG A C 1
ATOM 1571 O O . ARG A 1 194 ? -0.084 16.708 -4.234 1.00 78.75 194 ARG A O 1
ATOM 1578 N N . ASN A 1 195 ? 1.922 17.168 -5.141 1.00 81.25 195 ASN A N 1
ATOM 1579 C CA . ASN A 1 195 ? 1.469 16.994 -6.521 1.00 81.25 195 ASN A CA 1
ATOM 1580 C C . ASN A 1 195 ? 2.486 16.249 -7.402 1.00 81.25 195 ASN A C 1
ATOM 1582 O O . ASN A 1 195 ? 3.296 16.857 -8.098 1.00 81.25 195 ASN A O 1
ATOM 1586 N N . SER A 1 196 ? 2.415 14.916 -7.408 1.00 83.69 196 SER A N 1
ATOM 1587 C CA . SER A 1 196 ? 3.217 14.038 -8.271 1.00 83.69 196 SER A CA 1
ATOM 1588 C C . SER A 1 196 ? 2.302 13.188 -9.171 1.00 83.69 196 SER A C 1
ATOM 1590 O O . SER A 1 196 ? 2.199 11.979 -8.980 1.00 83.69 196 SER A O 1
ATOM 1592 N N . PRO A 1 197 ? 1.632 13.780 -10.184 1.00 81.94 197 PRO A N 1
ATOM 1593 C CA . PRO A 1 197 ? 0.559 13.123 -10.945 1.00 81.94 197 PRO A CA 1
ATOM 1594 C C . PRO A 1 197 ? 0.997 11.849 -11.670 1.00 81.94 197 PRO A C 1
ATOM 1596 O O . PRO A 1 197 ? 0.168 10.992 -11.952 1.00 81.94 197 PRO A O 1
ATOM 1599 N N . GLN A 1 198 ? 2.280 11.732 -12.007 1.00 86.56 198 GLN A N 1
ATOM 1600 C CA . GLN A 1 198 ? 2.843 10.576 -12.708 1.00 86.56 198 GLN A CA 1
ATOM 1601 C C . GLN A 1 198 ? 3.215 9.431 -11.753 1.00 86.56 198 GLN A C 1
ATOM 1603 O O . GLN A 1 198 ? 3.523 8.335 -12.206 1.00 86.56 198 GLN A O 1
ATOM 1608 N N . MET A 1 199 ? 3.236 9.676 -10.443 1.00 89.25 199 MET A N 1
ATOM 1609 C CA . MET A 1 199 ? 3.602 8.684 -9.436 1.00 89.25 199 MET A CA 1
ATOM 1610 C C . MET A 1 199 ? 2.349 8.090 -8.800 1.00 89.25 199 MET A C 1
ATOM 1612 O O . MET A 1 199 ? 1.288 8.718 -8.782 1.00 89.25 199 MET A O 1
ATOM 1616 N N . LEU A 1 200 ? 2.491 6.875 -8.277 1.00 93.06 200 LEU A N 1
ATOM 1617 C CA . LEU A 1 200 ? 1.449 6.224 -7.497 1.00 93.06 200 LEU A CA 1
ATOM 1618 C C . LEU A 1 200 ? 1.721 6.393 -6.002 1.00 93.06 200 LEU A C 1
ATOM 1620 O O . LEU A 1 200 ? 2.870 6.308 -5.568 1.00 93.06 200 LEU A O 1
ATOM 1624 N N . HIS A 1 201 ? 0.668 6.589 -5.217 1.00 93.44 201 HIS A N 1
ATOM 1625 C CA . HIS A 1 201 ? 0.756 6.562 -3.765 1.00 93.44 201 HIS A CA 1
ATOM 1626 C C . HIS A 1 201 ? 0.646 5.114 -3.250 1.00 93.44 201 HIS A C 1
ATOM 1628 O O . HIS A 1 201 ? -0.196 4.365 -3.756 1.00 93.44 201 HIS A O 1
ATOM 1634 N N . PRO A 1 202 ? 1.426 4.695 -2.233 1.00 93.94 202 PRO A N 1
ATOM 1635 C CA . PRO A 1 202 ? 1.355 3.343 -1.674 1.00 93.94 202 PRO A CA 1
ATOM 1636 C C . PRO A 1 202 ? 0.048 3.006 -0.949 1.00 93.94 202 PRO A C 1
ATOM 1638 O O . PRO A 1 202 ? -0.121 1.864 -0.544 1.00 93.94 202 PRO A O 1
ATOM 1641 N N . SER A 1 203 ? -0.902 3.939 -0.854 1.00 94.81 203 SER A N 1
ATOM 1642 C CA . SER A 1 203 ? -2.248 3.683 -0.330 1.00 94.81 203 SER A CA 1
ATOM 1643 C C . SER A 1 203 ? -3.035 2.676 -1.170 1.00 94.81 203 SER A C 1
ATOM 1645 O O . SER A 1 203 ? -3.854 1.947 -0.621 1.00 94.81 203 SER A O 1
ATOM 1647 N N . PHE A 1 204 ? -2.774 2.602 -2.481 1.00 97.06 204 PHE A N 1
ATOM 1648 C CA . PHE A 1 204 ? -3.245 1.508 -3.328 1.00 97.06 204 PHE A CA 1
ATOM 1649 C C . PHE A 1 204 ? -2.413 1.401 -4.603 1.00 97.06 204 PHE A C 1
ATOM 1651 O O . PHE A 1 204 ? -2.497 2.249 -5.499 1.00 97.06 204 PHE A O 1
ATOM 1658 N N . ILE A 1 205 ? -1.653 0.315 -4.709 1.00 97.31 205 ILE A N 1
ATOM 1659 C CA . ILE A 1 205 ? -0.972 -0.086 -5.941 1.00 97.31 205 ILE A CA 1
ATOM 1660 C C . ILE A 1 205 ? -1.243 -1.563 -6.171 1.00 97.31 205 ILE A C 1
ATOM 1662 O O . ILE A 1 205 ? -0.702 -2.418 -5.472 1.00 97.31 205 ILE A O 1
ATOM 1666 N N . LEU A 1 206 ? -2.023 -1.866 -7.196 1.00 98.06 206 LEU A N 1
ATOM 1667 C CA . LEU A 1 206 ? -2.162 -3.206 -7.729 1.00 98.06 206 LEU A CA 1
ATOM 1668 C C . LEU A 1 206 ? -1.120 -3.414 -8.833 1.00 98.06 206 LEU A C 1
ATOM 1670 O O . LEU A 1 206 ? -1.179 -2.788 -9.891 1.00 98.06 206 LEU A O 1
ATOM 1674 N N . ALA A 1 207 ? -0.170 -4.314 -8.601 1.00 98.19 207 ALA A N 1
ATOM 1675 C CA . ALA A 1 207 ? 0.859 -4.672 -9.568 1.00 98.19 207 ALA A CA 1
ATOM 1676 C C . ALA A 1 207 ? 0.665 -6.100 -10.083 1.00 98.19 207 ALA A C 1
ATOM 1678 O O . ALA A 1 207 ? 0.518 -7.045 -9.300 1.00 98.19 207 ALA A O 1
ATOM 1679 N N . ASN A 1 208 ? 0.770 -6.278 -11.401 1.00 98.00 208 ASN A N 1
ATOM 1680 C CA . ASN A 1 208 ? 0.959 -7.598 -11.993 1.00 98.00 208 ASN A CA 1
ATOM 1681 C C . ASN A 1 208 ? 2.411 -8.032 -11.760 1.00 98.00 208 ASN A C 1
ATOM 1683 O O . ASN A 1 208 ? 3.302 -7.799 -12.581 1.00 98.00 208 ASN A O 1
ATOM 1687 N N . LYS A 1 209 ? 2.652 -8.647 -10.601 1.00 96.69 209 LYS A N 1
ATOM 1688 C CA . LYS A 1 209 ? 3.977 -9.032 -10.112 1.00 96.69 209 LYS A CA 1
ATOM 1689 C C . LYS A 1 209 ? 4.740 -9.871 -11.130 1.00 96.69 209 LYS A C 1
ATOM 1691 O O . LYS A 1 209 ? 5.919 -9.619 -11.359 1.00 96.69 209 LYS A O 1
ATOM 1696 N N . ALA A 1 210 ? 4.065 -10.833 -11.761 1.00 93.44 210 ALA A N 1
ATOM 1697 C CA . ALA A 1 210 ? 4.680 -11.706 -12.756 1.00 93.44 210 ALA A CA 1
ATOM 1698 C C . ALA A 1 210 ? 5.239 -10.910 -13.949 1.00 93.44 210 ALA A C 1
ATOM 1700 O O . ALA A 1 210 ? 6.380 -11.134 -14.355 1.00 93.44 210 ALA A O 1
ATOM 1701 N N . ARG A 1 211 ? 4.474 -9.938 -14.467 1.00 95.56 211 ARG A N 1
ATOM 1702 C CA . ARG A 1 211 ? 4.940 -9.048 -15.544 1.00 95.56 211 ARG A CA 1
ATOM 1703 C C . ARG A 1 211 ? 6.025 -8.087 -15.060 1.00 95.56 211 ARG A C 1
ATOM 1705 O O . ARG A 1 211 ? 7.047 -7.946 -15.728 1.00 95.56 211 ARG A O 1
ATOM 1712 N N . CYS A 1 212 ? 5.850 -7.466 -13.892 1.00 96.00 212 CYS A N 1
ATOM 1713 C CA . CYS A 1 212 ? 6.847 -6.561 -13.315 1.00 96.00 212 CYS A CA 1
ATOM 1714 C C . CYS A 1 212 ? 8.209 -7.248 -13.138 1.00 96.00 212 CYS A C 1
ATOM 1716 O O . CYS A 1 212 ? 9.228 -6.696 -13.553 1.00 96.00 212 CYS A O 1
ATOM 1718 N N . ASP A 1 213 ? 8.235 -8.456 -12.566 1.00 93.12 213 ASP A N 1
ATOM 1719 C C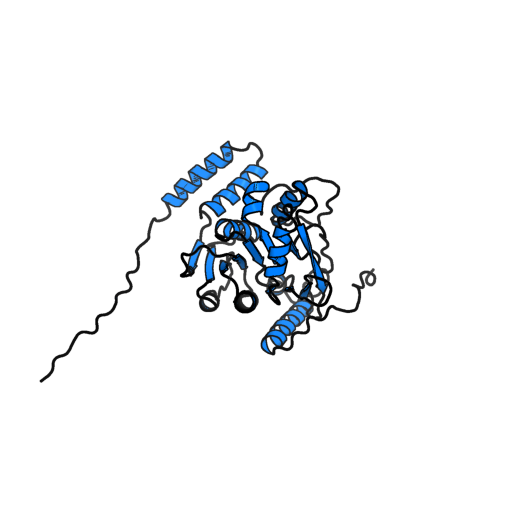A . ASP A 1 213 ? 9.462 -9.233 -12.360 1.00 93.12 213 ASP A CA 1
ATOM 1720 C C . ASP A 1 213 ? 10.146 -9.581 -13.689 1.00 93.12 213 ASP A C 1
ATOM 1722 O O . ASP A 1 213 ? 11.370 -9.465 -13.798 1.00 93.12 213 ASP A O 1
ATOM 1726 N N . ALA A 1 214 ? 9.364 -9.980 -14.697 1.00 92.12 214 ALA A N 1
ATOM 1727 C CA . ALA A 1 214 ? 9.877 -10.366 -16.008 1.00 92.12 214 ALA A CA 1
ATOM 1728 C C . ALA A 1 214 ? 10.483 -9.181 -16.778 1.00 92.12 214 ALA A C 1
ATOM 1730 O O . ALA A 1 214 ? 11.505 -9.336 -17.449 1.00 92.12 214 ALA A O 1
ATOM 1731 N N . VAL A 1 215 ? 9.865 -8.001 -16.672 1.00 93.06 215 VAL A N 1
ATOM 1732 C CA . VAL A 1 215 ? 10.151 -6.863 -17.553 1.00 93.06 215 VAL A CA 1
ATOM 1733 C C . VAL A 1 215 ? 11.020 -5.791 -16.889 1.00 93.06 215 VAL A C 1
ATOM 1735 O O . VAL A 1 215 ? 11.973 -5.309 -17.497 1.00 93.06 215 VAL A O 1
ATOM 1738 N N . LEU A 1 216 ? 10.728 -5.409 -15.641 1.00 88.69 216 LEU A N 1
ATOM 1739 C CA . LEU A 1 216 ? 11.339 -4.231 -15.002 1.00 88.69 216 LEU A CA 1
ATOM 1740 C C . LEU A 1 216 ? 12.623 -4.537 -14.223 1.00 88.69 216 LEU A C 1
ATOM 1742 O O . LEU A 1 216 ? 13.419 -3.624 -13.987 1.00 88.69 216 LEU A O 1
ATOM 1746 N N . ARG A 1 217 ? 12.812 -5.809 -13.841 1.00 81.81 217 ARG A N 1
ATOM 1747 C CA . ARG A 1 217 ? 13.878 -6.356 -12.979 1.00 81.81 217 ARG A CA 1
ATOM 1748 C C . ARG A 1 217 ? 14.022 -5.641 -11.612 1.00 81.81 217 ARG A C 1
ATOM 1750 O O . ARG A 1 217 ? 14.226 -4.425 -11.553 1.00 81.81 217 ARG A O 1
ATOM 1757 N N . PRO A 1 218 ? 13.995 -6.369 -10.483 1.00 81.38 218 PRO A N 1
ATOM 1758 C CA . PRO A 1 218 ? 14.176 -5.763 -9.161 1.00 81.38 218 PRO A CA 1
ATOM 1759 C C . PRO A 1 218 ? 15.600 -5.190 -8.960 1.00 81.38 218 PRO A C 1
ATOM 1761 O O . PRO A 1 218 ? 16.514 -5.565 -9.700 1.00 81.38 218 PRO A O 1
ATOM 1764 N N . PRO A 1 219 ? 15.825 -4.324 -7.948 1.00 85.31 219 PRO A N 1
ATOM 1765 C CA . PRO A 1 219 ? 14.861 -3.848 -6.945 1.00 85.31 219 PRO A CA 1
ATOM 1766 C C . PRO A 1 219 ? 13.835 -2.854 -7.498 1.00 85.31 219 PRO A C 1
ATOM 1768 O O . PRO A 1 219 ? 14.063 -2.236 -8.537 1.00 85.31 219 PRO A O 1
ATOM 1771 N N . PHE A 1 220 ? 12.710 -2.714 -6.791 1.00 88.00 220 PHE A N 1
ATOM 1772 C CA . PHE A 1 220 ? 11.611 -1.821 -7.175 1.00 88.00 220 PHE A CA 1
ATOM 1773 C C . PHE A 1 220 ? 11.454 -0.620 -6.243 1.00 88.00 220 PHE A C 1
ATOM 1775 O O . PHE A 1 220 ? 11.106 0.447 -6.717 1.00 88.00 220 PHE A O 1
ATOM 1782 N N . PHE A 1 221 ? 11.790 -0.726 -4.958 1.00 88.81 221 PHE A N 1
ATOM 1783 C CA . PHE A 1 221 ? 11.621 0.386 -4.001 1.00 88.81 221 PHE A CA 1
ATOM 1784 C C . PHE A 1 221 ? 12.936 1.093 -3.648 1.00 88.81 221 PHE A C 1
ATOM 1786 O O . PHE A 1 221 ? 13.002 1.861 -2.690 1.00 88.81 221 PHE A O 1
ATOM 1793 N N . PHE A 1 222 ? 13.985 0.807 -4.421 1.00 82.88 222 PHE A N 1
ATOM 1794 C CA . PHE A 1 222 ? 15.309 1.422 -4.350 1.00 82.88 222 PHE A CA 1
ATOM 1795 C C . PHE A 1 222 ? 15.789 1.726 -5.772 1.00 82.88 222 PHE A C 1
ATOM 1797 O O . PHE A 1 222 ? 15.385 1.032 -6.712 1.00 82.88 222 PHE A O 1
ATOM 1804 N N . GLY A 1 223 ? 16.698 2.686 -5.927 1.00 70.44 223 GLY A N 1
ATOM 1805 C CA . GLY A 1 223 ? 17.344 2.971 -7.205 1.00 70.44 223 GLY A CA 1
ATOM 1806 C C . GLY A 1 223 ? 17.190 4.404 -7.695 1.00 70.44 223 GLY A C 1
ATOM 1807 O O . GLY A 1 223 ? 16.326 5.165 -7.258 1.00 70.44 223 GLY A O 1
ATOM 1808 N N . ALA A 1 224 ? 18.044 4.738 -8.663 1.00 61.72 224 ALA A N 1
ATOM 1809 C CA . ALA A 1 224 ? 18.033 6.020 -9.347 1.00 61.72 224 ALA A CA 1
ATOM 1810 C C . ALA A 1 224 ? 16.719 6.248 -10.110 1.00 61.72 224 ALA A C 1
ATOM 1812 O O . ALA A 1 224 ? 16.202 5.358 -10.791 1.00 61.72 224 ALA A O 1
ATOM 1813 N N . LYS A 1 225 ? 16.217 7.480 -10.034 1.00 65.75 225 LYS A N 1
ATOM 1814 C CA . LYS A 1 225 ? 15.057 7.946 -10.796 1.00 65.75 225 LYS A CA 1
ATOM 1815 C C . LYS A 1 225 ? 15.497 8.293 -12.230 1.00 65.75 225 LYS A C 1
ATOM 1817 O O . LYS A 1 225 ? 16.585 8.849 -12.406 1.00 65.75 225 LYS A O 1
ATOM 1822 N N . PRO A 1 226 ? 14.712 7.971 -13.274 1.00 56.06 226 PRO A N 1
ATOM 1823 C CA . PRO A 1 226 ? 14.975 8.384 -14.637 1.00 56.06 226 PRO A CA 1
ATOM 1824 C C . PRO A 1 226 ? 15.117 9.902 -14.661 1.00 56.06 226 PRO A C 1
ATOM 1826 O O . PRO A 1 226 ? 14.210 10.622 -14.255 1.00 56.06 226 PRO A O 1
ATOM 1829 N N . LYS A 1 227 ? 16.243 10.392 -15.180 1.00 53.81 227 LYS A N 1
ATOM 1830 C CA . LYS A 1 227 ? 16.529 11.830 -15.320 1.00 53.81 227 LYS A CA 1
ATOM 1831 C C . LYS A 1 227 ? 15.703 12.512 -16.420 1.00 53.81 227 LYS A C 1
ATOM 1833 O O . LYS A 1 227 ? 16.094 13.566 -16.913 1.00 53.81 227 LYS A O 1
ATOM 1838 N N . ALA A 1 228 ? 14.623 11.891 -16.892 1.00 53.72 228 ALA A N 1
ATOM 1839 C CA . ALA A 1 228 ? 13.874 12.428 -18.013 1.00 53.72 228 ALA A CA 1
ATOM 1840 C C . ALA A 1 228 ? 13.175 13.726 -17.584 1.00 53.72 228 ALA A C 1
ATOM 1842 O O . ALA A 1 228 ? 12.359 13.731 -16.666 1.00 53.72 228 ALA A O 1
ATOM 1843 N N . ALA A 1 229 ? 13.498 14.818 -18.282 1.00 51.25 229 ALA A N 1
ATOM 1844 C CA . ALA A 1 229 ? 13.054 16.184 -17.989 1.00 51.25 229 ALA A CA 1
ATOM 1845 C C . ALA A 1 229 ? 11.523 16.378 -17.996 1.00 51.25 229 ALA A C 1
ATOM 1847 O O . ALA A 1 229 ? 11.029 17.416 -17.565 1.00 51.25 229 ALA A O 1
ATOM 1848 N N . ILE A 1 230 ? 10.772 15.387 -18.485 1.00 54.12 230 ILE A N 1
ATOM 1849 C CA . ILE A 1 230 ? 9.305 15.386 -18.515 1.00 54.12 230 ILE A CA 1
ATOM 1850 C C . ILE A 1 230 ? 8.664 15.036 -17.165 1.00 54.12 230 ILE A C 1
ATOM 1852 O O . ILE A 1 230 ? 7.460 15.234 -17.001 1.00 54.12 230 ILE A O 1
ATOM 1856 N N . TYR A 1 231 ? 9.433 14.501 -16.213 1.00 58.84 231 TYR A N 1
ATOM 1857 C CA . TYR A 1 231 ? 8.913 14.116 -14.907 1.00 58.84 231 TYR A CA 1
ATOM 1858 C C . TYR A 1 231 ? 9.214 15.208 -13.876 1.00 58.84 231 TYR A C 1
ATOM 1860 O O . TYR A 1 231 ? 10.373 15.504 -13.584 1.00 58.84 231 TYR A O 1
ATOM 1868 N N . ARG A 1 232 ? 8.163 15.836 -13.337 1.00 57.53 232 ARG A N 1
ATOM 1869 C CA . ARG A 1 232 ? 8.283 16.809 -12.240 1.00 57.53 232 ARG A CA 1
ATOM 1870 C C . ARG A 1 232 ? 8.116 16.065 -10.921 1.00 57.53 232 ARG A C 1
ATOM 1872 O O . ARG A 1 232 ? 7.014 15.625 -10.606 1.00 57.53 232 ARG A O 1
ATOM 1879 N N . PHE A 1 233 ? 9.208 15.913 -10.179 1.00 59.72 233 PHE A N 1
ATOM 1880 C CA . PHE A 1 233 ? 9.215 15.255 -8.875 1.00 59.72 233 PHE A CA 1
ATOM 1881 C C . PHE A 1 233 ? 9.346 16.300 -7.759 1.00 59.72 233 PHE A C 1
ATOM 1883 O O . PHE A 1 233 ? 10.297 17.078 -7.752 1.00 59.72 233 PHE A O 1
ATOM 1890 N N . GLU A 1 234 ? 8.409 16.308 -6.813 1.00 53.84 234 GLU A N 1
ATOM 1891 C CA . GLU A 1 234 ? 8.608 16.907 -5.483 1.00 53.84 234 GLU A CA 1
ATOM 1892 C C . GLU A 1 234 ? 9.394 15.920 -4.588 1.00 53.84 234 GLU A C 1
ATOM 1894 O O . GLU A 1 234 ? 9.528 14.757 -4.991 1.00 53.84 234 GLU A O 1
ATOM 1899 N N . PRO A 1 235 ? 10.020 16.349 -3.465 1.00 51.06 235 PRO A N 1
ATOM 1900 C CA . PRO A 1 235 ? 11.196 15.674 -2.925 1.00 51.06 235 PRO A CA 1
ATOM 1901 C C . PRO A 1 235 ? 11.027 14.170 -2.712 1.00 51.06 235 PRO A C 1
ATOM 1903 O O . PRO A 1 235 ? 9.978 13.630 -2.375 1.00 51.06 235 PRO A O 1
ATOM 1906 N N . GLU A 1 236 ? 12.133 13.507 -3.010 1.00 61.19 236 GLU A N 1
ATOM 1907 C CA . GLU A 1 236 ? 12.191 12.232 -3.683 1.00 61.19 236 GLU A CA 1
ATOM 1908 C C . GLU A 1 236 ? 11.891 11.014 -2.793 1.00 61.19 236 GLU A C 1
ATOM 1910 O O . GLU A 1 236 ? 12.807 10.360 -2.304 1.00 61.19 236 GLU A O 1
ATOM 1915 N N . GLU A 1 237 ? 10.629 10.593 -2.707 1.00 73.44 237 GLU A N 1
ATOM 1916 C CA . GLU A 1 237 ? 10.297 9.306 -2.079 1.00 73.44 237 GLU A CA 1
ATOM 1917 C C . GLU A 1 237 ? 10.997 8.140 -2.798 1.00 73.44 237 GLU A C 1
ATOM 1919 O O . GLU A 1 237 ? 10.953 8.026 -4.030 1.00 73.44 237 GLU A O 1
ATOM 1924 N N . ALA A 1 238 ? 11.681 7.272 -2.047 1.00 72.62 238 ALA A N 1
ATOM 1925 C CA . ALA A 1 238 ? 12.507 6.212 -2.635 1.00 72.62 238 ALA A CA 1
ATOM 1926 C C . ALA A 1 238 ? 11.671 5.133 -3.348 1.00 72.62 238 ALA A C 1
ATOM 1928 O O . ALA A 1 238 ? 12.138 4.517 -4.307 1.00 72.62 238 ALA A O 1
ATOM 1929 N N . TYR A 1 239 ? 10.410 4.946 -2.940 1.00 81.44 239 TYR A N 1
ATOM 1930 C CA . TYR A 1 239 ? 9.500 3.997 -3.583 1.00 81.44 239 TYR A CA 1
ATOM 1931 C C . TYR A 1 239 ? 9.101 4.404 -5.013 1.00 81.44 239 TYR A C 1
ATOM 1933 O O . TYR A 1 239 ? 8.666 3.547 -5.781 1.00 81.44 239 TYR A O 1
ATOM 1941 N N . TYR A 1 240 ? 9.334 5.660 -5.426 1.00 87.38 240 TYR A N 1
ATOM 1942 C CA . TYR A 1 240 ? 9.105 6.101 -6.810 1.00 87.38 240 TYR A CA 1
ATOM 1943 C C . TYR A 1 240 ? 9.934 5.324 -7.835 1.00 87.38 240 TYR A C 1
ATOM 1945 O O . TYR A 1 240 ? 9.555 5.286 -9.006 1.00 87.38 240 TYR A O 1
ATOM 1953 N N . ALA A 1 241 ? 11.037 4.686 -7.422 1.00 86.56 241 ALA A N 1
ATOM 1954 C CA . ALA A 1 241 ? 11.872 3.875 -8.304 1.00 86.56 241 ALA A CA 1
ATOM 1955 C C . ALA A 1 241 ? 11.061 2.812 -9.076 1.00 86.56 241 ALA A C 1
ATOM 1957 O O . ALA A 1 241 ? 11.374 2.526 -10.235 1.00 86.56 241 ALA A O 1
ATOM 1958 N N . PHE A 1 242 ? 9.978 2.287 -8.494 1.00 91.56 242 PHE A N 1
ATOM 1959 C CA . PHE A 1 242 ? 9.147 1.267 -9.130 1.00 91.56 242 PHE A CA 1
ATOM 1960 C C . PHE A 1 242 ? 8.390 1.845 -10.330 1.00 91.56 242 PHE A C 1
ATOM 1962 O O . PHE A 1 242 ? 8.471 1.328 -11.445 1.00 91.56 242 PHE A O 1
ATOM 1969 N N . PHE A 1 243 ? 7.698 2.962 -10.115 1.00 90.50 243 PHE A N 1
ATOM 1970 C CA . PHE A 1 243 ? 6.863 3.615 -11.128 1.00 90.50 243 PHE A CA 1
ATOM 1971 C C . PHE A 1 243 ? 7.725 4.220 -12.223 1.00 90.50 243 PHE A C 1
ATOM 1973 O O . PHE A 1 243 ? 7.439 4.095 -13.406 1.00 90.50 243 PHE A O 1
ATOM 1980 N N . CYS A 1 244 ? 8.849 4.795 -11.816 1.00 87.75 244 CYS A N 1
ATOM 1981 C CA . CYS A 1 244 ? 9.894 5.257 -12.701 1.00 87.75 244 CYS A CA 1
ATOM 1982 C C . CYS A 1 244 ? 10.372 4.173 -13.682 1.00 87.75 244 CYS A C 1
ATOM 1984 O O . CYS A 1 244 ? 10.495 4.437 -14.877 1.00 87.75 244 CYS A O 1
ATOM 1986 N N . LYS A 1 245 ? 10.623 2.948 -13.197 1.00 88.88 245 LYS A N 1
ATOM 1987 C CA . LYS A 1 245 ? 10.979 1.807 -14.054 1.00 88.88 245 LYS A CA 1
ATOM 1988 C C . LYS A 1 245 ? 9.844 1.446 -15.007 1.00 88.88 245 LYS A C 1
ATOM 1990 O O . LYS A 1 245 ? 10.110 1.224 -16.184 1.00 88.88 245 LYS A O 1
ATOM 1995 N N . ALA A 1 246 ? 8.605 1.408 -14.516 1.00 92.25 246 ALA A N 1
ATOM 1996 C CA . ALA A 1 246 ? 7.435 1.118 -15.341 1.00 92.25 246 ALA A CA 1
ATOM 1997 C C . ALA A 1 246 ? 7.295 2.136 -16.488 1.00 92.25 246 ALA A C 1
ATOM 1999 O O . ALA A 1 246 ? 7.277 1.755 -17.657 1.00 92.25 246 ALA A O 1
ATOM 2000 N N . LEU A 1 247 ? 7.323 3.433 -16.174 1.00 90.88 247 LEU A N 1
ATOM 2001 C CA . LEU A 1 247 ? 7.203 4.513 -17.158 1.00 90.88 247 LEU A CA 1
ATOM 2002 C C . LEU A 1 247 ? 8.373 4.557 -18.148 1.00 90.88 247 LEU A C 1
ATOM 2004 O O . LEU A 1 247 ? 8.171 4.868 -19.319 1.00 90.88 247 LEU A O 1
ATOM 2008 N N . ALA A 1 248 ? 9.589 4.220 -17.704 1.00 87.75 248 ALA A N 1
ATOM 2009 C CA . ALA A 1 248 ? 10.743 4.088 -18.592 1.00 87.75 248 ALA A CA 1
ATOM 2010 C C . ALA A 1 248 ? 10.627 2.881 -19.539 1.00 87.75 248 ALA A C 1
ATOM 2012 O O . ALA A 1 248 ? 11.195 2.912 -20.628 1.00 87.75 248 ALA A O 1
ATOM 2013 N N . HIS A 1 249 ? 9.912 1.827 -19.134 1.00 90.00 249 HIS A N 1
ATOM 2014 C CA . HIS A 1 249 ? 9.637 0.674 -19.986 1.00 90.00 249 HIS A CA 1
ATOM 2015 C C . HIS A 1 249 ? 8.552 0.977 -21.026 1.00 90.00 249 HIS A C 1
ATOM 2017 O O . HIS A 1 249 ? 8.748 0.706 -22.209 1.00 90.00 249 HIS A O 1
ATOM 2023 N N . HIS A 1 250 ? 7.416 1.532 -20.595 1.00 92.06 250 HIS A N 1
ATOM 2024 C CA . HIS A 1 250 ? 6.316 1.900 -21.482 1.00 92.06 250 HIS A CA 1
ATOM 2025 C C . HIS A 1 250 ? 5.449 3.001 -20.841 1.00 92.06 250 HIS A C 1
ATOM 2027 O O . HIS A 1 250 ? 5.061 2.856 -19.678 1.00 92.06 250 HIS A O 1
ATOM 2033 N N . PRO A 1 251 ? 5.069 4.076 -21.559 1.00 90.38 251 PRO A N 1
ATOM 2034 C CA . PRO A 1 251 ? 4.268 5.165 -20.986 1.00 90.38 251 PRO A CA 1
ATOM 2035 C C . PRO A 1 251 ? 2.859 4.722 -20.552 1.00 90.38 251 PRO A C 1
ATOM 2037 O O . PRO A 1 251 ? 2.323 5.253 -19.587 1.00 90.38 251 PRO A O 1
ATOM 2040 N N . GLY A 1 252 ? 2.284 3.718 -21.223 1.00 94.12 252 GLY A N 1
ATOM 2041 C CA . GLY A 1 252 ? 0.999 3.095 -20.865 1.00 94.12 252 GLY A CA 1
ATOM 2042 C C . GLY A 1 252 ? 1.088 1.991 -19.802 1.00 94.12 252 GLY A C 1
ATOM 2043 O O . GLY A 1 252 ? 0.123 1.270 -19.594 1.00 94.12 252 GLY A O 1
ATOM 2044 N N . SER A 1 253 ? 2.239 1.812 -19.147 1.00 96.44 253 SER A N 1
ATOM 2045 C CA . SER A 1 253 ? 2.421 0.748 -18.143 1.00 96.44 253 SER A CA 1
ATOM 2046 C C . SER A 1 253 ? 1.712 1.004 -16.810 1.00 96.44 253 SER A C 1
ATOM 2048 O O . SER A 1 253 ? 1.675 0.110 -15.960 1.00 96.44 253 SER A O 1
ATOM 2050 N N . ILE A 1 254 ? 1.160 2.205 -16.618 1.00 96.25 254 ILE A N 1
ATOM 2051 C CA . ILE A 1 254 ? 0.458 2.614 -15.403 1.00 96.25 254 ILE A CA 1
ATOM 2052 C C . ILE A 1 254 ? -0.935 3.136 -15.759 1.00 96.25 254 ILE A C 1
ATOM 2054 O O . ILE A 1 254 ? -1.062 4.099 -16.516 1.00 96.25 254 ILE A O 1
ATOM 2058 N N . ARG A 1 255 ? -1.966 2.552 -15.142 1.00 95.56 255 ARG A N 1
ATOM 2059 C CA . ARG A 1 255 ? -3.321 3.114 -15.082 1.00 95.56 255 ARG A CA 1
ATOM 2060 C C . ARG A 1 255 ? -3.503 3.814 -13.739 1.00 95.56 255 ARG A C 1
ATOM 2062 O O . ARG A 1 255 ? -3.148 3.280 -12.691 1.00 95.56 255 ARG A O 1
ATOM 2069 N N . TYR A 1 256 ? -4.055 5.018 -13.778 1.00 94.00 256 TYR A N 1
ATOM 2070 C CA . TYR A 1 256 ? -4.207 5.860 -12.598 1.00 94.00 256 TYR A CA 1
ATOM 2071 C C . TYR A 1 256 ? -5.654 5.881 -12.125 1.00 94.00 256 TYR A C 1
ATOM 2073 O O . TYR A 1 256 ? -6.568 6.006 -12.936 1.00 94.00 256 TYR A O 1
ATOM 2081 N N . LEU A 1 257 ? -5.828 5.810 -10.812 1.00 92.12 257 LEU A N 1
ATOM 2082 C CA . LEU A 1 257 ? -7.078 6.074 -10.122 1.00 92.12 257 LEU A CA 1
ATOM 2083 C C . LEU A 1 257 ? -7.083 7.529 -9.671 1.00 92.12 257 LEU A C 1
ATOM 2085 O O . LEU A 1 257 ? -6.116 8.030 -9.084 1.00 92.12 257 LEU A O 1
ATOM 2089 N N . GLU A 1 258 ? -8.184 8.204 -9.969 1.00 85.81 258 GLU A N 1
ATOM 2090 C CA . GLU A 1 258 ? -8.389 9.597 -9.603 1.00 85.81 258 GLU A CA 1
ATOM 2091 C C . GLU A 1 258 ? -8.881 9.680 -8.161 1.00 85.81 258 GLU A C 1
ATOM 2093 O O . GLU A 1 258 ? -9.779 8.931 -7.772 1.00 85.81 258 GLU A O 1
ATOM 2098 N N . GLN A 1 259 ? -8.317 10.605 -7.383 1.00 88.62 259 GLN A N 1
ATOM 2099 C CA . GLN A 1 259 ? -8.678 10.787 -5.981 1.00 88.62 259 GLN A CA 1
ATOM 2100 C C . GLN A 1 259 ? -9.192 12.185 -5.671 1.00 88.62 259 GLN A C 1
ATOM 2102 O O . GLN A 1 259 ? -8.823 13.169 -6.314 1.00 88.62 259 GLN A O 1
ATOM 2107 N N . TYR A 1 260 ? -10.024 12.258 -4.640 1.00 88.81 260 TYR A N 1
ATOM 2108 C CA . TYR A 1 260 ? -10.684 13.473 -4.196 1.00 88.81 260 TYR A CA 1
ATOM 2109 C C . TYR A 1 260 ? -10.607 13.614 -2.690 1.00 88.81 260 TYR A C 1
ATOM 2111 O O . TYR A 1 260 ? -10.598 12.626 -1.960 1.00 88.81 260 TYR A O 1
ATOM 2119 N N . GLN A 1 261 ? -10.583 14.856 -2.222 1.00 90.25 261 GLN A N 1
ATOM 2120 C CA . GLN A 1 261 ? -10.584 15.148 -0.794 1.00 90.25 261 GLN A CA 1
ATOM 2121 C C . GLN A 1 261 ? -11.964 14.908 -0.190 1.00 90.25 261 GLN A C 1
ATOM 2123 O O . GLN A 1 261 ? -12.983 15.247 -0.788 1.00 90.25 261 GLN A O 1
ATOM 2128 N N . THR A 1 262 ? -11.968 14.375 1.024 1.00 91.38 262 THR A N 1
ATOM 2129 C CA . THR A 1 262 ? -13.157 14.174 1.858 1.00 91.38 262 THR A CA 1
ATOM 2130 C C . THR A 1 262 ? -13.266 15.276 2.915 1.00 91.38 262 THR A C 1
ATOM 2132 O O . THR A 1 262 ? -12.445 16.198 2.984 1.00 91.38 262 THR A O 1
ATOM 2135 N N . ASN A 1 263 ? -14.269 15.173 3.787 1.00 89.38 263 ASN A N 1
ATOM 2136 C CA . ASN A 1 263 ? -14.437 16.062 4.936 1.00 89.38 263 ASN A CA 1
ATOM 2137 C C . ASN A 1 263 ? -13.569 15.695 6.159 1.00 89.38 263 ASN A C 1
ATOM 2139 O O . ASN A 1 263 ? -13.564 16.426 7.156 1.00 89.38 263 ASN A O 1
ATOM 2143 N N . TYR A 1 264 ? -12.760 14.638 6.062 1.00 91.69 264 TYR A N 1
ATOM 2144 C CA . TYR A 1 264 ? -11.913 14.114 7.137 1.00 91.69 264 TYR A CA 1
ATOM 2145 C C . TYR A 1 264 ? -10.473 14.655 7.092 1.00 91.69 264 TYR A C 1
ATOM 2147 O O . TYR A 1 264 ? -9.479 13.932 7.168 1.00 91.69 264 TYR A O 1
ATOM 2155 N N . GLY A 1 265 ? -10.343 15.979 6.965 1.00 88.88 265 GLY A N 1
ATOM 2156 C CA . GLY A 1 265 ? -9.043 16.655 6.967 1.00 88.88 265 GLY A CA 1
ATOM 2157 C C . GLY A 1 265 ? -8.257 16.361 5.690 1.00 88.88 265 GLY A C 1
ATOM 2158 O O . GLY A 1 265 ? -8.600 16.883 4.629 1.00 88.88 265 GLY A O 1
ATOM 2159 N N . PHE A 1 266 ? -7.204 15.552 5.804 1.00 91.19 266 PHE A N 1
ATOM 2160 C CA . PHE A 1 266 ? -6.416 15.069 4.669 1.00 91.19 266 PHE A CA 1
ATOM 2161 C C . PHE A 1 266 ? -6.907 13.727 4.098 1.00 91.19 266 PHE A C 1
ATOM 2163 O O . PHE A 1 266 ? -6.257 13.169 3.220 1.00 91.19 266 PHE A O 1
ATOM 2170 N N . GLY A 1 267 ? -8.048 13.212 4.560 1.00 93.50 267 GLY A N 1
ATOM 2171 C CA . GLY A 1 267 ? -8.661 12.017 3.991 1.00 93.50 267 GLY A CA 1
ATOM 2172 C C . GLY A 1 267 ? -8.987 12.185 2.506 1.00 93.50 267 GLY A C 1
ATOM 2173 O O . GLY A 1 267 ? -9.656 13.151 2.122 1.00 93.50 267 GLY A O 1
ATOM 2174 N N . THR A 1 268 ? -8.565 11.234 1.678 1.00 94.06 268 THR A N 1
ATOM 2175 C CA . THR A 1 268 ? -8.894 11.173 0.249 1.00 94.06 268 THR A CA 1
ATOM 2176 C C . THR A 1 268 ? -9.598 9.872 -0.096 1.00 94.06 268 THR A C 1
ATOM 2178 O O . THR A 1 268 ? -9.285 8.838 0.484 1.00 94.06 268 THR A O 1
ATOM 2181 N N . VAL A 1 269 ? -10.487 9.902 -1.083 1.00 93.62 269 VAL A N 1
ATOM 2182 C CA . VAL A 1 269 ? -11.111 8.711 -1.669 1.00 93.62 269 VAL A CA 1
ATOM 2183 C C . VAL A 1 269 ? -10.793 8.642 -3.157 1.00 93.62 269 VAL A C 1
ATOM 2185 O O . VAL A 1 269 ? -10.872 9.657 -3.854 1.00 93.62 269 VAL A O 1
ATOM 2188 N N . ALA A 1 270 ? -10.410 7.462 -3.636 1.00 92.62 270 ALA A N 1
ATOM 2189 C CA . ALA A 1 270 ? -10.123 7.213 -5.040 1.00 92.62 270 ALA A CA 1
ATOM 2190 C C . ALA A 1 270 ? -11.176 6.322 -5.694 1.00 92.62 270 ALA A C 1
ATOM 2192 O O . ALA A 1 270 ? -11.734 5.430 -5.054 1.00 92.62 270 ALA A O 1
ATOM 2193 N N . TYR A 1 271 ? -11.413 6.564 -6.981 1.00 89.94 271 TYR A N 1
ATOM 2194 C CA . TYR A 1 271 ? -12.452 5.907 -7.770 1.00 89.94 271 TYR A CA 1
ATOM 2195 C C . TYR A 1 271 ? -11.850 5.180 -8.966 1.00 89.94 271 TYR A C 1
ATOM 2197 O O . TYR A 1 271 ? -10.856 5.635 -9.541 1.00 89.94 271 TYR A O 1
ATOM 2205 N N . LEU A 1 272 ? -12.484 4.072 -9.348 1.00 82.81 272 LEU A N 1
ATOM 2206 C CA . LEU A 1 272 ? -12.127 3.316 -10.543 1.00 82.81 272 LEU A CA 1
ATOM 2207 C C . LEU A 1 272 ? -12.447 4.106 -11.816 1.00 82.81 272 LEU A C 1
ATOM 2209 O O . LEU A 1 272 ? -11.565 4.353 -12.635 1.00 82.81 272 LEU A O 1
ATOM 2213 N N . ASP A 1 273 ? -13.699 4.552 -11.900 1.00 77.94 273 ASP A N 1
ATOM 2214 C CA . ASP A 1 273 ? -14.236 5.449 -12.912 1.00 77.94 273 ASP A CA 1
ATOM 2215 C C . ASP A 1 273 ? -15.041 6.537 -12.178 1.00 77.94 273 ASP A C 1
ATOM 2217 O O . ASP A 1 273 ? -15.761 6.265 -11.211 1.00 77.94 273 ASP A O 1
ATOM 2221 N N . ARG A 1 274 ? -14.868 7.808 -12.562 1.00 68.38 274 ARG A N 1
ATOM 2222 C CA . ARG A 1 274 ? -15.523 8.925 -11.862 1.00 68.38 274 ARG A CA 1
ATOM 2223 C C . ARG A 1 274 ? -17.044 8.887 -12.111 1.00 68.38 274 ARG A C 1
ATOM 2225 O O . ARG A 1 274 ? -17.411 8.825 -13.284 1.00 68.38 274 ARG A O 1
ATOM 2232 N N . PRO A 1 275 ? -17.918 9.084 -11.096 1.00 58.41 275 PRO A N 1
ATOM 2233 C CA . PRO A 1 275 ? -17.707 9.075 -9.638 1.00 58.41 275 PRO A CA 1
ATOM 2234 C C . PRO A 1 275 ? -18.507 7.999 -8.852 1.00 58.41 275 PRO A C 1
ATOM 2236 O O . PRO A 1 275 ? -18.783 8.206 -7.676 1.00 58.41 275 PRO A O 1
ATOM 2239 N N . GLU A 1 276 ? -18.884 6.859 -9.438 1.00 72.56 276 GLU A N 1
ATOM 2240 C CA . GLU A 1 276 ? -19.830 5.919 -8.785 1.00 72.56 276 GLU A CA 1
ATOM 2241 C C . GLU A 1 276 ? -19.191 4.695 -8.100 1.00 72.56 276 GLU A C 1
ATOM 2243 O O . GLU A 1 276 ? -19.882 3.946 -7.416 1.00 72.56 276 GLU A O 1
ATOM 2248 N N . GLN A 1 277 ? -17.881 4.479 -8.258 1.00 82.69 277 GLN A N 1
ATOM 2249 C CA . GLN A 1 277 ? -17.206 3.244 -7.827 1.00 82.69 277 GLN A CA 1
ATOM 2250 C C . GLN A 1 277 ? -15.972 3.543 -6.954 1.00 82.69 277 GLN A C 1
ATOM 2252 O O . GLN A 1 277 ? -14.856 3.641 -7.482 1.00 82.69 277 GLN A O 1
ATOM 2257 N N . PRO A 1 278 ? -16.157 3.792 -5.638 1.00 90.19 278 PRO A N 1
ATOM 2258 C CA . PRO A 1 278 ? -15.062 4.093 -4.725 1.00 90.19 278 PRO A CA 1
ATOM 2259 C C . PRO A 1 278 ? -14.243 2.832 -4.425 1.00 90.19 278 PRO A C 1
ATOM 2261 O O . PRO A 1 278 ? -14.762 1.827 -3.956 1.00 90.19 278 PRO A O 1
ATOM 2264 N N . VAL A 1 279 ? -12.935 2.912 -4.645 1.00 93.31 279 VAL A N 1
ATOM 2265 C CA . VAL A 1 279 ? -12.008 1.783 -4.476 1.00 93.31 279 VAL A CA 1
ATOM 2266 C C . VAL A 1 279 ? -11.372 1.812 -3.093 1.00 93.31 279 VAL A C 1
ATOM 2268 O O . VAL A 1 279 ? -11.308 0.801 -2.396 1.00 93.31 279 VAL A O 1
ATOM 2271 N N . ILE A 1 280 ? -10.868 2.979 -2.690 1.00 95.31 280 ILE A N 1
ATOM 2272 C CA . ILE A 1 280 ? -10.010 3.102 -1.513 1.00 95.31 280 ILE A CA 1
ATOM 2273 C C . ILE A 1 280 ? -10.127 4.485 -0.886 1.00 95.31 280 ILE A C 1
ATOM 2275 O O . ILE A 1 280 ? -10.122 5.504 -1.578 1.00 95.31 280 ILE A O 1
ATOM 2279 N N . TYR A 1 281 ? -10.205 4.509 0.438 1.00 95.81 281 TYR A N 1
ATOM 2280 C CA . TYR A 1 281 ? -9.976 5.686 1.259 1.00 95.81 281 TYR A CA 1
ATOM 2281 C C . TYR A 1 281 ? -8.540 5.683 1.793 1.00 95.81 281 TYR A C 1
ATOM 2283 O O . TYR A 1 281 ? -7.991 4.626 2.086 1.00 95.81 281 TYR A O 1
ATOM 2291 N N . HIS A 1 282 ? -7.936 6.854 1.966 1.00 95.81 282 HIS A N 1
ATOM 2292 C CA . HIS A 1 282 ? -6.603 7.000 2.542 1.00 95.81 282 HIS A CA 1
ATOM 2293 C C . HIS A 1 282 ? -6.525 8.235 3.441 1.00 95.81 282 HIS A C 1
ATOM 2295 O O . HIS A 1 282 ? -6.840 9.346 3.004 1.00 95.81 282 HIS A O 1
ATOM 2301 N N . GLN A 1 283 ? -6.080 8.046 4.686 1.00 94.88 283 GLN A N 1
ATOM 2302 C CA . GLN A 1 283 ? -5.852 9.127 5.643 1.00 94.88 283 GLN A CA 1
ATOM 2303 C C . GLN A 1 283 ? -4.390 9.575 5.619 1.00 94.88 283 GLN A C 1
ATOM 2305 O O . GLN A 1 283 ? -3.572 9.091 6.394 1.00 94.88 283 GLN A O 1
ATOM 2310 N N . TRP A 1 284 ? -4.061 10.568 4.796 1.00 91.88 284 TRP A N 1
ATOM 2311 C CA . TRP A 1 284 ? -2.681 11.043 4.719 1.00 91.88 284 TRP A CA 1
ATOM 2312 C C . TRP A 1 284 ? -2.174 11.590 6.056 1.00 91.88 284 TRP A C 1
ATOM 2314 O O . TRP A 1 284 ? -2.906 12.232 6.816 1.00 91.88 284 TRP A O 1
ATOM 2324 N N . TYR A 1 285 ? -0.873 11.399 6.283 1.00 88.62 285 TYR A N 1
ATOM 2325 C CA . TYR A 1 285 ? -0.135 11.918 7.434 1.00 88.62 285 TYR A CA 1
ATOM 2326 C C . TYR A 1 285 ? -0.586 11.378 8.797 1.00 88.62 285 TYR A C 1
ATOM 2328 O O . TYR A 1 285 ? -0.154 11.929 9.809 1.00 88.62 285 TYR A O 1
ATOM 2336 N N . SER A 1 286 ? -1.361 10.289 8.849 1.00 86.50 286 SER A N 1
ATOM 2337 C CA . SER A 1 286 ? -1.860 9.683 10.095 1.00 86.50 286 SER A CA 1
ATOM 2338 C C . SER A 1 286 ? -0.755 9.501 11.154 1.00 86.50 286 SER A C 1
ATOM 2340 O O . SER A 1 286 ? -0.865 10.003 12.273 1.00 86.50 286 SER A O 1
ATOM 2342 N N . GLY A 1 287 ? 0.380 8.910 10.767 1.00 84.12 287 GLY A N 1
ATOM 2343 C CA . GLY A 1 287 ? 1.526 8.710 11.657 1.00 84.12 287 GLY A CA 1
ATOM 2344 C C . GLY A 1 287 ? 2.252 10.001 12.051 1.00 84.12 287 GLY A C 1
ATOM 2345 O O . GLY A 1 287 ? 2.739 10.118 13.173 1.00 84.12 287 GLY A O 1
ATOM 2346 N N . ARG A 1 288 ? 2.305 11.009 11.165 1.00 85.31 288 ARG A N 1
ATOM 2347 C CA . ARG A 1 288 ? 2.931 12.307 11.489 1.00 85.31 288 ARG A CA 1
ATOM 2348 C C . ARG A 1 288 ? 2.081 13.109 12.466 1.00 85.31 288 ARG A C 1
ATOM 2350 O O . ARG A 1 288 ? 2.636 13.727 13.364 1.00 85.31 288 ARG A O 1
ATOM 2357 N N . VAL A 1 289 ? 0.758 13.063 12.313 1.00 86.88 289 VAL A N 1
ATOM 2358 C CA . VAL A 1 289 ? -0.183 13.673 13.260 1.00 86.88 289 VAL A CA 1
ATOM 2359 C C . VAL A 1 289 ? 0.010 13.072 14.654 1.00 86.88 289 VAL A C 1
ATOM 2361 O O . VAL A 1 289 ? 0.026 13.805 15.637 1.00 86.88 289 VAL A O 1
ATOM 2364 N N . HIS A 1 290 ? 0.249 11.762 14.759 1.00 80.75 290 HIS A N 1
ATOM 2365 C CA . HIS A 1 290 ? 0.543 11.124 16.045 1.00 80.75 290 HIS A CA 1
ATOM 2366 C C . HIS A 1 290 ? 1.871 11.593 16.671 1.00 80.75 290 HIS A C 1
ATOM 2368 O O . HIS A 1 290 ? 1.968 11.695 17.890 1.00 80.75 290 HIS A O 1
ATOM 2374 N N . ALA A 1 291 ? 2.891 11.877 15.858 1.00 84.44 291 ALA A N 1
ATOM 2375 C CA . ALA A 1 291 ? 4.235 12.211 16.336 1.00 84.44 291 ALA A CA 1
ATOM 2376 C C . ALA A 1 291 ? 4.451 13.694 16.701 1.00 84.44 291 ALA A C 1
ATOM 2378 O O . ALA A 1 291 ? 5.454 14.010 17.338 1.00 84.44 291 ALA A O 1
ATOM 2379 N N . LEU A 1 292 ? 3.561 14.594 16.275 1.00 90.25 292 LEU A N 1
ATOM 2380 C CA . LEU A 1 292 ? 3.684 16.045 16.457 1.00 90.25 292 LEU A CA 1
ATOM 2381 C C . LEU A 1 292 ? 2.706 16.579 17.514 1.00 90.25 292 LEU A C 1
ATOM 2383 O O . LEU A 1 292 ? 1.678 15.955 17.789 1.00 90.25 292 LEU A O 1
ATOM 2387 N N . GLY A 1 293 ? 3.025 17.739 18.094 1.00 93.19 293 GLY A N 1
ATOM 2388 C CA . GLY A 1 293 ? 2.152 18.464 19.019 1.00 93.19 293 GLY A CA 1
ATOM 2389 C C . GLY A 1 293 ? 1.061 19.245 18.283 1.00 93.19 293 GLY A C 1
ATOM 2390 O O . GLY A 1 293 ? 1.190 19.546 17.102 1.00 93.19 293 GLY A O 1
ATOM 2391 N N . ASP A 1 294 ? -0.026 19.596 18.969 1.00 93.50 294 ASP A N 1
ATOM 2392 C CA . ASP A 1 294 ? -1.212 20.180 18.317 1.00 93.50 294 ASP A CA 1
ATOM 2393 C C . ASP A 1 294 ? -0.982 21.574 17.701 1.00 93.50 294 ASP A C 1
ATOM 2395 O O . ASP A 1 294 ? -1.686 21.955 16.759 1.00 93.50 294 ASP A O 1
ATOM 2399 N N . ASP A 1 295 ? 0.019 22.309 18.192 1.00 95.12 295 ASP A N 1
ATOM 2400 C CA . ASP A 1 295 ? 0.432 23.617 17.669 1.00 95.12 295 ASP A CA 1
ATOM 2401 C C . ASP A 1 295 ? 1.410 23.531 16.486 1.00 95.12 295 ASP A C 1
ATOM 2403 O O . ASP A 1 295 ? 1.633 24.534 15.804 1.00 95.12 295 ASP A O 1
ATOM 2407 N N . ASP A 1 296 ? 1.955 22.344 16.198 1.00 95.69 296 ASP A N 1
ATOM 2408 C CA . ASP A 1 296 ? 2.774 22.117 15.008 1.00 95.69 296 ASP A CA 1
ATOM 2409 C C . ASP A 1 296 ? 1.924 22.199 13.731 1.00 95.69 296 ASP A C 1
ATOM 2411 O O . ASP A 1 296 ? 0.688 22.189 13.756 1.00 95.69 296 ASP A O 1
ATOM 2415 N N . THR A 1 297 ? 2.587 22.245 12.570 1.00 91.88 297 THR A N 1
ATOM 2416 C CA . THR A 1 297 ? 1.899 22.264 11.273 1.00 91.88 297 THR A CA 1
ATOM 2417 C C . THR A 1 297 ? 2.378 21.178 10.317 1.00 91.88 297 THR A C 1
ATOM 2419 O O . THR A 1 297 ? 3.562 20.850 10.247 1.00 91.88 297 THR A O 1
ATOM 2422 N N . ILE A 1 298 ? 1.444 20.649 9.525 1.00 87.88 298 ILE A N 1
ATOM 2423 C CA . ILE A 1 298 ? 1.703 19.782 8.370 1.00 87.88 298 ILE A CA 1
ATOM 2424 C C . ILE A 1 298 ? 1.071 20.456 7.161 1.00 87.88 298 ILE A C 1
ATOM 2426 O O . ILE A 1 298 ? -0.122 20.749 7.169 1.00 87.88 298 ILE A O 1
ATOM 2430 N N . GLU A 1 299 ? 1.869 20.732 6.126 1.00 85.12 299 GLU A N 1
ATOM 2431 C CA . GLU A 1 299 ? 1.391 21.426 4.920 1.00 85.12 299 GLU A CA 1
ATOM 2432 C C . GLU A 1 299 ? 0.623 22.728 5.236 1.00 85.12 299 GLU A C 1
ATOM 2434 O O . GLU A 1 299 ? -0.351 23.069 4.570 1.00 85.12 299 GLU A O 1
ATOM 2439 N N . ARG A 1 300 ? 1.081 23.478 6.251 1.00 88.56 300 ARG A N 1
ATOM 2440 C CA . ARG A 1 300 ? 0.466 24.727 6.753 1.00 88.56 300 ARG A CA 1
ATOM 2441 C C . ARG A 1 300 ? -0.852 24.554 7.527 1.00 88.56 300 ARG A C 1
ATOM 2443 O O . ARG A 1 300 ? -1.443 25.553 7.921 1.00 88.56 300 ARG A O 1
ATOM 2450 N N . PHE A 1 301 ? -1.304 23.329 7.789 1.00 89.38 301 PHE A N 1
ATOM 2451 C CA . PHE A 1 301 ? -2.468 23.052 8.640 1.00 89.38 301 PHE A CA 1
ATOM 2452 C C . PHE A 1 301 ? -2.023 22.679 10.050 1.00 89.38 301 PHE A C 1
ATOM 2454 O O . PHE A 1 301 ? -1.065 21.920 10.198 1.00 89.38 301 PHE A O 1
ATOM 2461 N N . ARG A 1 302 ? -2.722 23.181 11.075 1.00 93.69 302 ARG A N 1
ATOM 2462 C CA . ARG A 1 302 ? -2.435 22.845 12.477 1.00 93.69 302 ARG A CA 1
ATOM 2463 C C . ARG A 1 302 ? -2.681 21.367 12.731 1.00 93.69 302 ARG A C 1
ATOM 2465 O O . ARG A 1 302 ? -3.731 20.841 12.362 1.00 93.69 302 ARG A O 1
ATOM 2472 N N . VAL A 1 303 ? -1.739 20.708 13.393 1.00 93.44 303 VAL A N 1
ATOM 2473 C CA . VAL A 1 303 ? -1.824 19.278 13.707 1.00 93.44 303 VAL A CA 1
ATOM 2474 C C . VAL A 1 303 ? -3.054 18.967 14.559 1.00 93.44 303 VAL A C 1
ATOM 2476 O O . VAL A 1 303 ? -3.714 17.971 14.277 1.00 93.44 303 VAL A O 1
ATOM 2479 N N . GLY A 1 304 ? -3.434 19.837 15.503 1.00 92.88 304 GLY A N 1
ATOM 2480 C CA . GLY A 1 304 ? -4.646 19.651 16.312 1.00 92.88 304 GLY A CA 1
ATOM 2481 C C . GLY A 1 304 ? -5.929 19.534 15.476 1.00 92.88 304 GLY A C 1
ATOM 2482 O O . GLY A 1 304 ? -6.750 18.647 15.712 1.00 92.88 304 GLY A O 1
ATOM 2483 N N . ASP A 1 305 ? -6.071 20.345 14.421 1.00 92.38 305 ASP A N 1
ATOM 2484 C CA . ASP A 1 305 ? -7.234 20.286 13.521 1.00 92.38 305 ASP A CA 1
ATOM 2485 C C . ASP A 1 305 ? -7.254 18.981 12.708 1.00 92.38 305 ASP A C 1
ATOM 2487 O O . ASP A 1 305 ? -8.310 18.382 12.473 1.00 92.38 305 ASP A O 1
ATOM 2491 N N . LEU A 1 306 ? -6.073 18.522 12.279 1.00 91.94 306 LEU A N 1
ATOM 2492 C CA . LEU A 1 306 ? -5.905 17.270 11.539 1.00 91.94 306 LEU A CA 1
ATOM 2493 C C . LEU A 1 306 ? -6.166 16.050 12.421 1.00 91.94 306 LEU A C 1
ATOM 2495 O O . LEU A 1 306 ? -6.800 15.092 11.968 1.00 91.94 306 LEU A O 1
ATOM 2499 N N . ARG A 1 307 ? -5.716 16.098 13.678 1.00 92.25 307 ARG A N 1
ATOM 2500 C CA . ARG A 1 307 ? -5.988 15.081 14.693 1.00 92.25 307 ARG A CA 1
ATOM 2501 C C . ARG A 1 307 ? -7.482 14.994 14.954 1.00 92.25 307 ARG A C 1
ATOM 2503 O O . ARG A 1 307 ? -8.050 13.923 14.772 1.00 92.25 307 ARG A O 1
ATOM 2510 N N . GLY A 1 308 ? -8.137 16.125 15.217 1.00 93.00 308 GLY A N 1
ATOM 2511 C CA . GLY A 1 308 ? -9.587 16.165 15.398 1.00 93.00 308 GLY A CA 1
ATOM 2512 C C . GLY A 1 308 ? -10.346 15.633 14.177 1.00 93.00 308 GLY A C 1
ATOM 2513 O O . GLY A 1 308 ? -11.341 14.930 14.319 1.00 93.00 308 GLY A O 1
ATOM 2514 N N . ALA A 1 309 ? -9.878 15.904 12.954 1.00 92.06 309 ALA A N 1
ATOM 2515 C CA . ALA A 1 309 ? -10.480 15.334 11.745 1.00 92.06 309 ALA A CA 1
ATOM 2516 C C . ALA A 1 309 ? -10.285 13.817 11.615 1.00 92.06 309 ALA A C 1
ATOM 2518 O O . ALA A 1 309 ? -11.209 13.114 11.206 1.00 92.06 309 ALA A O 1
ATOM 2519 N N . THR A 1 310 ? -9.110 13.326 11.998 1.00 91.62 310 THR A N 1
ATOM 2520 C CA . THR A 1 310 ? -8.778 11.900 12.032 1.00 91.62 310 THR A CA 1
ATOM 2521 C C . THR A 1 310 ? -9.617 11.161 13.077 1.00 91.62 310 THR A C 1
ATOM 2523 O O . THR A 1 310 ? -10.185 10.110 12.796 1.00 91.62 310 THR A O 1
ATOM 2526 N N . GLU A 1 311 ? -9.774 11.735 14.268 1.00 92.75 311 GLU A N 1
ATOM 2527 C CA . GLU A 1 311 ? -10.609 11.183 15.337 1.00 92.75 311 GLU A CA 1
ATOM 2528 C C . GLU A 1 311 ? -12.086 11.129 14.939 1.00 92.75 311 GLU A C 1
ATOM 2530 O O . GLU A 1 311 ? -12.748 10.121 15.199 1.00 92.75 311 GLU A O 1
ATOM 2535 N N . ARG A 1 312 ? -12.589 12.165 14.248 1.00 94.62 312 ARG A N 1
ATOM 2536 C CA . ARG A 1 312 ? -13.935 12.142 13.654 1.00 94.62 312 ARG A CA 1
ATOM 2537 C C . ARG A 1 312 ? -14.089 11.005 12.649 1.00 94.62 312 ARG A C 1
ATOM 2539 O O . ARG A 1 312 ? -15.056 10.266 12.755 1.00 94.62 312 ARG A O 1
ATOM 2546 N N . PHE A 1 313 ? -13.130 10.813 11.739 1.00 94.50 313 PHE A N 1
ATOM 2547 C CA . PHE A 1 313 ? -13.166 9.685 10.800 1.00 94.50 313 PHE A CA 1
ATOM 2548 C C . PHE A 1 313 ? -13.242 8.341 11.531 1.00 94.50 313 PHE A C 1
ATOM 2550 O O . PHE A 1 313 ? -14.112 7.525 11.244 1.00 94.50 313 PHE A O 1
ATOM 2557 N N . LEU A 1 314 ? -12.368 8.121 12.517 1.00 92.62 314 LEU A N 1
ATOM 2558 C CA . LEU A 1 314 ? -12.352 6.878 13.289 1.00 92.62 314 LEU A CA 1
ATOM 2559 C C . LEU A 1 314 ? -13.664 6.659 14.060 1.00 92.62 314 LEU A C 1
ATOM 2561 O O . LEU A 1 314 ? -14.110 5.520 14.198 1.00 92.62 314 LEU A O 1
ATOM 2565 N N . LYS A 1 315 ? -14.283 7.729 14.572 1.00 94.62 315 LYS A N 1
ATOM 2566 C CA . LYS A 1 315 ? -15.600 7.678 15.221 1.00 94.62 315 LYS A CA 1
ATOM 2567 C C . LYS A 1 315 ? -16.691 7.299 14.222 1.00 94.62 315 LYS A C 1
ATOM 2569 O O . LYS A 1 315 ? -17.383 6.310 14.452 1.00 94.62 315 LYS A O 1
ATOM 2574 N N . ASP A 1 316 ? -16.797 8.023 13.115 1.00 95.00 316 ASP A N 1
ATOM 2575 C CA . ASP A 1 316 ? -17.825 7.793 12.099 1.00 95.00 316 ASP A CA 1
ATOM 2576 C C . ASP A 1 316 ? -17.681 6.394 11.478 1.00 95.00 316 ASP A C 1
ATOM 2578 O O . ASP A 1 316 ? -18.677 5.723 11.222 1.00 95.00 316 ASP A O 1
ATOM 2582 N N . GLN A 1 317 ? -16.451 5.889 11.331 1.00 92.50 317 GLN A N 1
ATOM 2583 C CA . GLN A 1 317 ? -16.177 4.523 10.874 1.00 92.50 317 GLN A CA 1
ATOM 2584 C C . GLN A 1 317 ? -16.703 3.461 11.843 1.00 92.50 317 GLN A C 1
ATOM 2586 O O . GLN A 1 317 ? -17.243 2.447 11.401 1.00 92.50 317 GLN A O 1
ATOM 2591 N N . ARG A 1 318 ? -16.589 3.680 13.160 1.00 91.62 318 ARG A N 1
ATOM 2592 C CA . ARG A 1 318 ? -17.171 2.776 14.169 1.00 91.62 318 ARG A CA 1
ATOM 2593 C C . ARG A 1 318 ? -18.696 2.827 14.187 1.00 91.62 318 ARG A C 1
ATOM 2595 O O . ARG A 1 318 ? -19.329 1.818 14.479 1.00 91.62 318 ARG A O 1
ATOM 2602 N N . GLU A 1 319 ? -19.270 3.986 13.887 1.00 94.38 319 GLU A N 1
ATOM 2603 C CA . GLU A 1 319 ? -20.719 4.220 13.888 1.00 94.38 319 GLU A CA 1
ATOM 2604 C C . GLU A 1 319 ? -21.388 3.872 12.545 1.00 94.38 319 GLU A C 1
ATOM 2606 O O . GLU A 1 319 ? -22.613 3.863 12.459 1.00 94.38 319 GLU A O 1
ATOM 2611 N N . GLY A 1 320 ? -20.609 3.562 11.501 1.00 91.62 320 GLY A N 1
ATOM 2612 C CA . GLY A 1 320 ? -21.129 3.315 10.153 1.00 91.62 320 GLY A CA 1
ATOM 2613 C C . GLY A 1 320 ? -21.658 4.578 9.462 1.00 91.62 320 GLY A C 1
ATOM 2614 O O . GLY A 1 320 ? -22.529 4.485 8.604 1.00 91.62 320 GLY A O 1
ATOM 2615 N N . ALA A 1 321 ? -21.144 5.749 9.846 1.00 92.94 321 ALA A N 1
ATOM 2616 C CA . ALA A 1 321 ? -21.614 7.071 9.434 1.00 92.94 321 ALA A CA 1
ATOM 2617 C C . ALA A 1 321 ? -20.602 7.837 8.557 1.00 92.94 321 ALA A C 1
ATOM 2619 O O . ALA A 1 321 ? -20.686 9.059 8.447 1.00 92.94 321 ALA A O 1
ATOM 2620 N N . VAL A 1 322 ? -19.621 7.147 7.961 1.00 92.19 322 VAL A N 1
ATOM 2621 C CA . VAL A 1 322 ? -18.576 7.802 7.160 1.00 92.19 322 VAL A CA 1
ATOM 2622 C C . VAL A 1 322 ? -19.155 8.417 5.891 1.00 92.19 322 VAL A C 1
ATOM 2624 O O . VAL A 1 322 ? -19.701 7.715 5.042 1.00 92.19 322 VAL A O 1
ATOM 2627 N N . ASP A 1 323 ? -18.945 9.723 5.728 1.00 90.50 323 ASP A N 1
ATOM 2628 C CA . ASP A 1 323 ? -19.254 10.453 4.500 1.00 90.50 323 ASP A CA 1
ATOM 2629 C C . ASP A 1 323 ? -18.007 10.595 3.614 1.00 90.50 323 ASP A C 1
ATOM 2631 O O . ASP A 1 323 ? -17.142 11.452 3.826 1.00 90.50 323 ASP A O 1
ATOM 2635 N N . LEU A 1 324 ? -17.920 9.742 2.593 1.00 88.88 324 LEU A N 1
ATOM 2636 C CA . LEU A 1 324 ? -16.849 9.777 1.594 1.00 88.88 324 LEU A CA 1
ATOM 2637 C C . LEU A 1 324 ? -17.179 10.655 0.383 1.00 88.88 324 LEU A C 1
ATOM 2639 O O . LEU A 1 324 ? -16.438 10.628 -0.602 1.00 88.88 324 LEU A O 1
ATOM 2643 N N . SER A 1 325 ? -18.259 11.439 0.435 1.00 84.38 325 SER A N 1
ATOM 2644 C CA . SER A 1 325 ? -18.604 12.352 -0.650 1.00 84.38 325 SER A CA 1
ATOM 2645 C C . SER A 1 325 ? -17.422 13.287 -0.939 1.00 84.38 325 SER A C 1
ATOM 2647 O O . SER A 1 325 ? -16.887 13.916 -0.015 1.00 84.38 325 SER A O 1
ATOM 2649 N N . PRO A 1 326 ? -16.981 13.397 -2.207 1.00 80.56 326 PRO A N 1
ATOM 2650 C CA . PRO A 1 326 ? -15.952 14.351 -2.580 1.00 80.56 326 PRO A CA 1
ATOM 2651 C C . PRO A 1 326 ? -16.345 15.759 -2.135 1.00 80.56 326 PRO A C 1
ATOM 2653 O O . PRO A 1 326 ? -17.480 16.193 -2.348 1.00 80.56 326 PRO A O 1
ATOM 2656 N N . ARG A 1 327 ? -15.398 16.509 -1.567 1.00 78.19 327 ARG A N 1
ATOM 2657 C CA . ARG A 1 327 ? -15.598 17.937 -1.320 1.00 78.19 327 ARG A CA 1
ATOM 2658 C C . ARG A 1 327 ? -15.918 18.632 -2.641 1.00 78.19 327 ARG A C 1
ATOM 2660 O O . ARG A 1 327 ? -15.116 18.622 -3.571 1.00 78.19 327 ARG A O 1
ATOM 2667 N N . THR A 1 328 ? -17.097 19.245 -2.704 1.00 57.44 328 THR A N 1
ATOM 2668 C CA . THR A 1 328 ? -17.627 19.946 -3.884 1.00 57.44 328 THR A CA 1
ATOM 2669 C C . THR A 1 328 ? -16.906 21.259 -4.188 1.00 57.44 328 THR A C 1
ATOM 2671 O O . THR A 1 328 ? -17.105 21.839 -5.253 1.00 57.44 328 THR A O 1
ATOM 2674 N N . THR A 1 329 ? -16.033 21.731 -3.297 1.00 47.91 329 THR A N 1
ATOM 2675 C CA . THR A 1 329 ? -15.211 22.917 -3.523 1.00 47.91 329 THR A CA 1
ATOM 2676 C C . THR A 1 329 ? -13.839 22.525 -4.064 1.00 47.91 329 THR A C 1
ATOM 2678 O O . THR A 1 329 ? -13.078 21.792 -3.430 1.00 47.91 329 THR A O 1
ATOM 2681 N N . ALA A 1 330 ? -13.510 23.032 -5.258 1.00 38.22 330 ALA A N 1
ATOM 2682 C CA . ALA A 1 330 ? -12.145 23.013 -5.775 1.00 38.22 330 ALA A CA 1
ATOM 2683 C C . ALA A 1 330 ? -11.184 23.571 -4.707 1.00 38.22 330 ALA A C 1
ATOM 2685 O O . ALA A 1 330 ? -11.577 24.479 -3.967 1.00 38.22 330 ALA A O 1
ATOM 2686 N N . PRO A 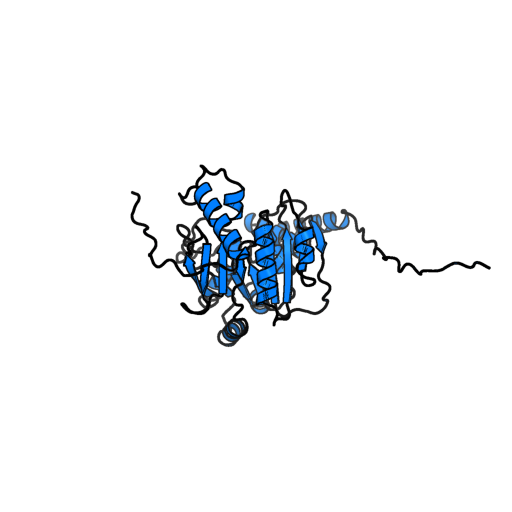1 331 ? -9.947 23.055 -4.595 1.00 41.50 331 PRO A N 1
ATOM 2687 C CA . PRO A 1 331 ? -9.011 23.537 -3.593 1.00 41.50 331 PRO A CA 1
ATOM 2688 C C . PRO A 1 331 ? -8.790 25.038 -3.815 1.00 41.50 331 PRO A C 1
ATOM 2690 O O . PRO A 1 331 ? -8.293 25.453 -4.863 1.00 41.50 331 PRO A O 1
ATOM 2693 N N . ASP A 1 332 ? -9.198 25.857 -2.845 1.00 38.84 332 ASP A N 1
ATOM 2694 C CA . ASP A 1 332 ? -8.954 27.296 -2.855 1.00 38.84 332 ASP A CA 1
ATOM 2695 C C . ASP A 1 332 ? -7.466 27.531 -2.556 1.00 38.84 332 ASP A C 1
ATOM 2697 O O . ASP A 1 332 ? -7.047 27.819 -1.440 1.00 38.84 332 ASP A O 1
ATOM 2701 N N . ILE A 1 333 ? -6.634 27.322 -3.579 1.00 39.56 333 ILE A N 1
ATOM 2702 C CA . ILE A 1 333 ? -5.178 27.528 -3.551 1.00 39.56 333 ILE A CA 1
ATOM 2703 C C . ILE A 1 333 ? -4.853 29.043 -3.580 1.00 39.56 333 ILE A C 1
ATOM 2705 O O . ILE A 1 333 ? -3.689 29.432 -3.544 1.00 39.56 333 ILE A O 1
ATOM 2709 N N . ARG A 1 334 ? -5.856 29.940 -3.628 1.00 31.61 334 ARG A N 1
ATOM 2710 C CA . ARG A 1 334 ? -5.663 31.387 -3.859 1.00 31.61 334 ARG A CA 1
ATOM 2711 C C . ARG A 1 334 ? -6.046 32.313 -2.707 1.00 31.61 334 ARG A C 1
ATOM 2713 O O . ARG A 1 334 ? -6.195 33.512 -2.935 1.00 31.61 334 ARG A O 1
ATOM 2720 N N . ARG A 1 335 ? -6.142 31.833 -1.468 1.00 31.41 335 ARG A N 1
ATOM 2721 C CA . ARG A 1 335 ? -6.269 32.734 -0.311 1.00 31.41 335 ARG A CA 1
ATOM 2722 C C . ARG A 1 335 ? -5.348 32.329 0.823 1.00 31.41 335 ARG A C 1
ATOM 2724 O O . ARG A 1 335 ? -5.777 31.677 1.762 1.00 31.41 335 ARG A O 1
ATOM 2731 N N . GLN A 1 336 ? -4.091 32.738 0.700 1.00 32.16 336 GLN A N 1
ATOM 2732 C CA . GLN A 1 336 ? -3.244 33.258 1.782 1.00 32.16 336 GLN A CA 1
ATOM 2733 C C . GLN A 1 336 ? -1.889 33.608 1.152 1.00 32.16 336 GLN A C 1
ATOM 2735 O O . GLN A 1 336 ? -0.968 32.793 1.100 1.00 32.16 336 GLN A O 1
ATOM 2740 N N . SER A 1 337 ? -1.872 34.798 0.545 1.00 33.41 337 SER A N 1
ATOM 2741 C CA . SER A 1 337 ? -0.677 35.581 0.218 1.00 33.41 337 SER A CA 1
ATOM 2742 C C . SER A 1 337 ? -0.012 36.096 1.482 1.00 33.41 337 SER A C 1
ATOM 2744 O O . SER A 1 337 ? -0.793 36.554 2.352 1.00 33.41 337 SER A O 1
#

pLDDT: mean 82.42, std 18.32, range [24.8, 98.56]